Protein AF-A0A346Y6G4-F1 (afdb_monomer)

Structure (mmCIF, N/CA/C/O backbone):
data_AF-A0A346Y6G4-F1
#
_entry.id   AF-A0A346Y6G4-F1
#
loop_
_atom_site.group_PDB
_atom_site.id
_atom_site.type_symbol
_atom_site.label_atom_id
_atom_site.label_alt_id
_atom_site.label_comp_id
_atom_site.label_asym_id
_atom_site.label_entity_id
_atom_site.label_seq_id
_atom_site.pdbx_PDB_ins_code
_atom_site.Cartn_x
_atom_site.Cartn_y
_atom_site.Cartn_z
_atom_site.occupancy
_atom_site.B_iso_or_equiv
_atom_site.auth_seq_id
_atom_site.auth_comp_id
_atom_site.auth_asym_id
_atom_site.auth_atom_id
_atom_site.pdbx_PDB_model_num
ATOM 1 N N . MET A 1 1 ? 10.576 -45.669 -1.428 1.00 42.03 1 MET A N 1
ATOM 2 C CA . MET A 1 1 ? 10.528 -44.673 -2.517 1.00 42.03 1 MET A CA 1
ATOM 3 C C . MET A 1 1 ? 11.957 -44.258 -2.801 1.00 42.03 1 MET A C 1
ATOM 5 O O . MET A 1 1 ? 12.623 -43.825 -1.873 1.00 42.03 1 MET A O 1
ATOM 9 N N . ALA A 1 2 ? 12.458 -44.512 -4.009 1.00 37.69 2 ALA A N 1
ATOM 10 C CA . ALA A 1 2 ? 13.792 -44.074 -4.414 1.00 37.69 2 ALA A CA 1
ATOM 11 C C . ALA A 1 2 ? 13.703 -42.618 -4.889 1.00 37.69 2 ALA A C 1
ATOM 13 O O . ALA A 1 2 ? 12.793 -42.296 -5.651 1.00 37.69 2 ALA A O 1
ATOM 14 N N . ALA A 1 3 ? 14.602 -41.754 -4.412 1.00 36.09 3 ALA A N 1
ATOM 15 C CA . ALA A 1 3 ? 14.718 -40.385 -4.901 1.00 36.09 3 ALA A CA 1
ATOM 16 C C . ALA A 1 3 ? 15.078 -40.408 -6.396 1.00 36.09 3 ALA A C 1
ATOM 18 O O . ALA A 1 3 ? 15.966 -41.161 -6.805 1.00 36.09 3 ALA A O 1
ATOM 19 N N . LEU A 1 4 ? 14.366 -39.622 -7.206 1.00 35.06 4 LEU A N 1
ATOM 20 C CA . LEU A 1 4 ? 14.718 -39.426 -8.609 1.00 35.06 4 LEU A CA 1
ATOM 21 C C . LEU A 1 4 ? 16.070 -38.692 -8.678 1.00 35.06 4 LEU A C 1
ATOM 23 O O . LEU A 1 4 ? 16.291 -37.772 -7.888 1.00 35.06 4 LEU A O 1
ATOM 27 N N . PRO A 1 5 ? 16.991 -39.094 -9.571 1.00 44.00 5 PRO A N 1
ATOM 28 C CA . PRO A 1 5 ? 18.245 -38.376 -9.753 1.00 44.00 5 PRO A CA 1
ATOM 29 C C . PRO A 1 5 ? 17.963 -36.956 -10.256 1.00 44.00 5 PRO A C 1
ATOM 31 O O . PRO A 1 5 ? 17.084 -36.760 -11.096 1.00 44.00 5 PRO A O 1
ATOM 34 N N . ALA A 1 6 ? 18.723 -35.981 -9.751 1.00 37.56 6 ALA A N 1
ATOM 35 C CA . ALA A 1 6 ? 18.669 -34.609 -10.240 1.00 37.56 6 ALA A CA 1
ATOM 36 C C . ALA A 1 6 ? 18.919 -34.588 -11.764 1.00 37.56 6 ALA A C 1
ATOM 38 O O . ALA A 1 6 ? 19.832 -35.283 -12.235 1.00 37.56 6 ALA A O 1
ATOM 39 N N . PRO A 1 7 ? 18.124 -33.836 -12.545 1.00 40.09 7 PRO A N 1
ATOM 40 C CA . PRO A 1 7 ? 18.309 -33.749 -13.984 1.00 40.09 7 PRO A CA 1
ATOM 41 C C . PRO A 1 7 ? 19.709 -33.210 -14.283 1.00 40.09 7 PRO A C 1
ATOM 43 O O . PRO A 1 7 ? 20.088 -32.115 -13.878 1.00 40.09 7 PRO A O 1
ATOM 46 N N . THR A 1 8 ? 20.507 -34.011 -14.985 1.00 42.47 8 THR A N 1
ATOM 47 C CA . THR A 1 8 ? 21.802 -33.572 -15.501 1.00 42.47 8 THR A CA 1
ATOM 48 C C . THR A 1 8 ? 21.526 -32.763 -16.761 1.00 42.47 8 THR A C 1
ATOM 50 O O . THR A 1 8 ? 21.416 -33.325 -17.850 1.00 42.47 8 THR A O 1
ATOM 53 N N . VAL A 1 9 ? 21.341 -31.451 -16.614 1.00 46.50 9 VAL A N 1
ATOM 54 C CA . VAL A 1 9 ? 21.224 -30.551 -17.765 1.00 46.50 9 VAL A CA 1
ATOM 55 C C . VAL A 1 9 ? 22.545 -30.613 -18.527 1.00 46.50 9 VAL A C 1
ATOM 57 O O . VAL A 1 9 ? 23.618 -30.337 -17.988 1.00 46.50 9 VAL A O 1
ATOM 60 N N . ALA A 1 10 ? 22.481 -31.047 -19.783 1.00 43.59 10 ALA A N 1
ATOM 61 C CA . ALA A 1 10 ? 23.641 -31.120 -20.652 1.00 43.59 10 ALA A CA 1
ATOM 62 C C . ALA A 1 10 ? 24.140 -29.693 -20.939 1.00 43.59 10 ALA A C 1
ATOM 64 O O . ALA A 1 10 ? 23.577 -28.980 -21.763 1.00 43.59 10 ALA A O 1
ATOM 65 N N . ALA A 1 11 ? 25.222 -29.288 -20.272 1.00 45.81 11 ALA A N 1
ATOM 66 C CA . ALA A 1 11 ? 25.881 -27.984 -20.400 1.00 45.81 11 ALA A CA 1
ATOM 67 C C . ALA A 1 11 ? 26.610 -27.779 -21.752 1.00 45.81 11 ALA A C 1
ATOM 69 O O . ALA A 1 11 ? 27.704 -27.225 -21.803 1.00 45.81 11 ALA A O 1
ATOM 70 N N . THR A 1 12 ? 26.058 -28.272 -22.865 1.00 43.69 12 THR A N 1
ATOM 71 C CA . THR A 1 12 ? 26.760 -28.349 -24.162 1.00 43.69 12 THR A CA 1
ATOM 72 C C . THR A 1 12 ? 26.443 -27.220 -25.142 1.00 43.69 12 THR A C 1
ATOM 74 O O . THR A 1 12 ? 26.973 -27.235 -26.248 1.00 43.69 12 THR A O 1
ATOM 77 N N . HIS A 1 13 ? 25.678 -26.198 -24.743 1.00 45.47 13 HIS A N 1
ATOM 78 C CA . HIS A 1 13 ? 25.388 -25.038 -25.601 1.00 45.47 13 HIS A CA 1
ATOM 79 C C . HIS A 1 13 ? 25.964 -23.690 -25.124 1.00 45.47 13 HIS A C 1
ATOM 81 O O . HIS A 1 13 ? 25.735 -22.690 -25.790 1.00 45.47 13 HIS A O 1
ATOM 87 N N . LEU A 1 14 ? 26.769 -23.644 -24.051 1.00 47.97 14 LEU A N 1
ATOM 88 C CA . LEU A 1 14 ? 27.263 -22.393 -23.438 1.00 47.97 14 LEU A CA 1
ATOM 89 C C . LEU A 1 14 ? 28.623 -21.878 -23.969 1.00 47.97 14 LEU A C 1
ATOM 91 O O . LEU A 1 14 ? 29.345 -21.184 -23.254 1.00 47.97 14 LEU A O 1
ATOM 95 N N . ALA A 1 15 ? 29.027 -22.203 -25.200 1.00 41.47 15 ALA A N 1
ATOM 96 C CA . ALA A 1 15 ? 30.257 -21.640 -25.770 1.00 41.47 15 ALA A CA 1
ATOM 97 C C . ALA A 1 15 ? 30.021 -20.175 -26.187 1.00 41.47 15 ALA A C 1
ATOM 99 O O . ALA A 1 15 ? 29.543 -19.914 -27.287 1.00 41.47 15 ALA A O 1
ATOM 100 N N . GLY A 1 16 ? 30.341 -19.239 -25.287 1.00 57.84 16 GLY A N 1
ATOM 101 C CA . GLY A 1 16 ? 30.147 -17.793 -25.472 1.00 57.84 16 GLY A CA 1
ATOM 102 C C . GLY A 1 16 ? 28.906 -17.216 -24.784 1.00 57.84 16 GLY A C 1
ATOM 103 O O . GLY A 1 16 ? 28.512 -16.104 -25.115 1.00 57.84 16 GLY A O 1
ATOM 104 N N . ILE A 1 17 ? 28.285 -17.963 -23.862 1.00 54.22 17 ILE A N 1
ATOM 105 C CA . ILE A 1 17 ? 27.062 -17.539 -23.166 1.00 54.22 17 ILE A CA 1
ATOM 106 C C . ILE A 1 17 ? 27.408 -16.691 -21.924 1.00 54.22 17 ILE A C 1
ATOM 108 O O . ILE A 1 17 ? 28.481 -16.897 -21.347 1.00 54.22 17 ILE A O 1
ATOM 112 N N . PRO A 1 18 ? 26.551 -15.715 -21.558 1.00 60.56 18 PRO A N 1
ATOM 113 C CA . PRO A 1 18 ? 26.831 -14.700 -20.552 1.00 60.56 18 PRO A CA 1
ATOM 114 C C . PRO A 1 18 ? 27.103 -15.271 -19.162 1.00 60.56 18 PRO A C 1
ATOM 116 O O . PRO A 1 18 ? 26.947 -16.467 -18.917 1.00 60.56 18 PRO A O 1
ATOM 119 N N . SER A 1 19 ? 27.522 -14.406 -18.240 1.00 83.00 19 SER A N 1
ATOM 120 C CA . SER A 1 19 ? 27.709 -14.795 -16.843 1.00 83.00 19 SER A CA 1
ATOM 121 C C . SER A 1 19 ? 26.442 -15.489 -16.323 1.00 83.00 19 SER A C 1
ATOM 123 O O . SER A 1 19 ? 25.330 -15.010 -16.525 1.00 83.00 19 SER A O 1
ATOM 125 N N . VAL A 1 20 ? 26.605 -16.667 -15.720 1.00 89.00 20 VAL A N 1
ATOM 126 C CA . VAL A 1 20 ? 25.503 -17.466 -15.169 1.00 89.00 20 VAL A CA 1
ATOM 127 C C . VAL A 1 20 ? 25.623 -17.432 -13.656 1.00 89.00 20 VAL A C 1
ATOM 129 O O . VAL A 1 20 ? 26.703 -17.697 -13.131 1.00 89.00 20 VAL A O 1
ATOM 132 N N . LEU A 1 21 ? 24.529 -17.114 -12.973 1.00 87.38 21 LEU A N 1
ATOM 133 C CA . LEU A 1 21 ? 24.441 -17.112 -11.514 1.00 87.38 21 LEU A CA 1
ATOM 134 C C . LEU A 1 21 ? 23.389 -18.122 -11.061 1.00 87.38 21 LEU A C 1
ATOM 136 O O . LEU A 1 21 ? 22.432 -18.400 -11.786 1.00 87.38 21 LEU A O 1
ATOM 140 N N . SER A 1 22 ? 23.547 -18.689 -9.870 1.00 90.62 22 SER A N 1
ATOM 141 C CA . SER A 1 22 ? 22.410 -19.318 -9.194 1.00 90.62 22 SER A CA 1
ATOM 142 C C . SER A 1 22 ? 21.323 -18.271 -8.886 1.00 90.62 22 SER A C 1
ATOM 144 O O . SER A 1 22 ? 21.622 -17.075 -8.873 1.00 90.62 22 SER A O 1
ATOM 146 N N . PRO A 1 23 ? 20.065 -18.680 -8.633 1.00 87.00 23 PRO A N 1
ATOM 147 C CA . PRO A 1 23 ? 19.022 -17.742 -8.223 1.00 87.00 23 PRO A CA 1
ATOM 148 C C . PRO A 1 23 ? 19.410 -16.874 -7.021 1.00 87.00 23 PRO A C 1
ATOM 150 O O . PRO A 1 23 ? 19.228 -15.667 -7.085 1.00 87.00 23 PRO A O 1
ATOM 153 N N . GLU A 1 24 ? 20.012 -17.471 -5.988 1.00 82.00 24 GLU A N 1
ATOM 154 C CA . GLU A 1 24 ? 20.482 -16.770 -4.781 1.00 82.00 24 GLU A CA 1
ATOM 155 C C . GLU A 1 24 ? 21.566 -15.733 -5.114 1.00 82.00 24 GLU A C 1
ATOM 157 O O . GLU A 1 24 ? 21.423 -14.557 -4.797 1.00 82.00 24 GLU A O 1
ATOM 162 N N . GLU A 1 25 ? 22.602 -16.129 -5.863 1.00 83.56 25 GLU A N 1
ATOM 163 C CA . GLU A 1 25 ? 23.665 -15.205 -6.284 1.00 83.56 25 GLU A CA 1
ATOM 164 C C . GLU A 1 25 ? 23.151 -14.076 -7.186 1.00 83.56 25 GLU A C 1
ATOM 166 O O . GLU A 1 25 ? 23.723 -12.987 -7.193 1.00 83.56 25 GLU A O 1
ATOM 171 N N . PHE A 1 26 ? 22.112 -14.329 -7.987 1.00 86.81 26 PHE A N 1
ATOM 172 C CA . PHE A 1 26 ? 21.508 -13.309 -8.837 1.00 86.81 26 PHE A CA 1
ATOM 173 C C . PHE A 1 26 ? 20.758 -12.273 -7.995 1.00 86.81 26 PHE A C 1
ATOM 175 O O . PHE A 1 26 ? 20.967 -11.078 -8.191 1.00 86.81 26 PHE A O 1
ATOM 182 N N . THR A 1 27 ? 19.929 -12.713 -7.045 1.00 80.44 27 THR A N 1
ATOM 183 C CA . THR A 1 27 ? 19.127 -11.821 -6.190 1.00 80.44 27 THR A CA 1
ATOM 184 C C . THR A 1 27 ? 19.955 -11.060 -5.165 1.00 80.44 27 THR A C 1
ATOM 186 O O . THR A 1 27 ? 19.608 -9.937 -4.821 1.00 80.44 27 THR A O 1
ATOM 189 N N . ASP A 1 28 ? 21.074 -11.631 -4.719 1.00 80.94 28 ASP A N 1
ATOM 190 C CA . ASP A 1 28 ? 22.030 -10.927 -3.858 1.00 80.94 28 ASP A CA 1
ATOM 191 C C . ASP A 1 28 ? 22.772 -9.815 -4.609 1.00 80.94 28 ASP A C 1
ATOM 193 O O . ASP A 1 28 ? 23.254 -8.853 -4.009 1.00 80.94 28 ASP A O 1
ATOM 197 N N . ARG A 1 29 ? 22.921 -9.970 -5.929 1.00 80.38 29 ARG A N 1
ATOM 198 C CA . ARG A 1 29 ? 23.747 -9.092 -6.755 1.00 80.38 29 ARG A CA 1
ATOM 199 C C . ARG A 1 29 ? 22.954 -8.007 -7.469 1.00 80.38 29 ARG A C 1
ATOM 201 O O . ARG A 1 29 ? 23.506 -6.928 -7.676 1.00 80.38 29 ARG A O 1
ATOM 208 N N . PHE A 1 30 ? 21.725 -8.294 -7.889 1.00 80.81 30 PHE A N 1
ATOM 209 C CA . PHE A 1 30 ? 20.948 -7.395 -8.732 1.00 80.81 30 PHE A CA 1
ATOM 210 C C . PHE A 1 30 ? 19.623 -7.000 -8.086 1.00 80.81 30 PHE A C 1
ATOM 212 O O . PHE A 1 30 ? 18.859 -7.847 -7.628 1.00 80.81 30 PHE A O 1
ATOM 219 N N . VAL A 1 31 ? 19.340 -5.700 -8.117 1.00 72.56 31 VAL A N 1
ATOM 220 C CA . VAL A 1 31 ? 18.078 -5.102 -7.702 1.00 72.56 31 VAL A CA 1
ATOM 221 C C . VAL A 1 31 ? 17.127 -5.102 -8.909 1.00 72.56 31 VAL A C 1
ATOM 223 O O . VAL A 1 31 ? 17.531 -4.760 -10.020 1.00 72.56 31 VAL A O 1
ATOM 226 N N . PRO A 1 32 ? 15.866 -5.502 -8.764 1.00 63.00 32 PRO A N 1
ATOM 227 C CA . PRO A 1 32 ? 14.889 -5.436 -9.848 1.00 63.00 32 PRO A CA 1
ATOM 228 C C . PRO A 1 32 ? 14.419 -3.998 -10.041 1.00 63.00 32 PRO A C 1
ATOM 230 O O . PRO A 1 32 ? 14.146 -3.306 -9.065 1.00 63.00 32 PRO A O 1
ATOM 233 N N . SER A 1 33 ? 14.270 -3.555 -11.289 1.00 59.62 33 SER A N 1
ATOM 234 C CA . SER A 1 33 ? 13.743 -2.214 -11.569 1.00 59.62 33 SER A CA 1
ATOM 235 C C . SER A 1 33 ? 12.215 -2.130 -11.454 1.00 59.62 33 SER A C 1
ATOM 237 O O . SER A 1 33 ? 11.679 -1.060 -11.190 1.00 59.62 33 SER A O 1
ATOM 239 N N . GLU A 1 34 ? 11.501 -3.243 -11.659 1.00 52.72 34 GLU A N 1
ATOM 240 C CA . GLU A 1 34 ? 10.025 -3.269 -11.746 1.00 52.72 34 GLU A CA 1
ATOM 241 C C . GLU A 1 34 ? 9.316 -3.715 -10.457 1.00 52.72 34 GLU A C 1
ATOM 243 O O . GLU A 1 34 ? 8.102 -3.555 -10.317 1.00 52.72 34 GLU A O 1
ATOM 248 N N . TYR A 1 35 ? 10.055 -4.290 -9.511 1.00 52.03 35 TYR A N 1
ATOM 249 C CA . TYR A 1 35 ? 9.528 -4.805 -8.250 1.00 52.03 35 TYR A CA 1
ATOM 250 C C . TYR A 1 35 ? 10.328 -4.114 -7.155 1.00 52.03 35 TYR A C 1
ATOM 252 O O . TYR A 1 35 ? 11.553 -4.179 -7.193 1.00 52.03 35 TYR A O 1
ATOM 260 N N . GLY A 1 36 ? 9.654 -3.408 -6.242 1.00 43.66 36 GLY A N 1
ATOM 261 C CA . GLY A 1 36 ? 10.300 -2.616 -5.191 1.00 43.66 36 GLY A CA 1
ATOM 262 C C . GLY A 1 36 ? 11.318 -3.403 -4.342 1.00 43.66 36 GLY A C 1
ATOM 263 O O . GLY A 1 36 ? 11.486 -4.610 -4.516 1.00 43.66 36 GLY A O 1
ATOM 264 N N . PRO A 1 37 ? 11.989 -2.747 -3.379 1.00 38.22 37 PRO A N 1
ATOM 265 C CA . PRO A 1 37 ? 13.183 -3.263 -2.691 1.00 38.22 37 PRO A CA 1
ATOM 266 C C . PRO A 1 37 ? 13.002 -4.569 -1.888 1.00 38.22 37 PRO A C 1
ATOM 268 O O . PRO A 1 37 ? 13.966 -5.064 -1.307 1.00 38.22 37 PRO A O 1
ATOM 271 N N . THR A 1 38 ? 11.808 -5.160 -1.844 1.00 41.44 38 THR A N 1
ATOM 272 C CA . THR A 1 38 ? 11.525 -6.408 -1.134 1.00 41.44 38 THR A CA 1
ATOM 273 C C . THR A 1 38 ? 11.082 -7.516 -2.090 1.00 41.44 38 THR A C 1
ATOM 275 O O . THR A 1 38 ? 9.912 -7.680 -2.426 1.00 41.44 38 THR A O 1
ATOM 278 N N . TRP A 1 39 ? 12.035 -8.368 -2.468 1.00 46.12 39 TRP A N 1
ATOM 279 C CA . TRP A 1 39 ? 11.753 -9.726 -2.942 1.00 46.12 39 TRP A CA 1
ATOM 280 C C . TRP A 1 39 ? 11.358 -10.584 -1.747 1.00 46.12 39 TRP A C 1
ATOM 282 O O . TRP A 1 39 ? 12.170 -11.338 -1.221 1.00 46.12 39 TRP A O 1
ATOM 292 N N . ALA A 1 40 ? 10.134 -10.417 -1.247 1.00 37.19 40 ALA A N 1
ATOM 293 C CA . ALA A 1 40 ? 9.711 -11.155 -0.062 1.00 37.19 40 ALA A CA 1
ATOM 294 C C . ALA A 1 40 ? 9.558 -12.661 -0.355 1.00 37.19 40 ALA A C 1
ATOM 296 O O . ALA A 1 40 ? 9.883 -13.478 0.509 1.00 37.19 40 ALA A O 1
ATOM 297 N N . SER A 1 41 ? 9.182 -13.057 -1.579 1.00 47.91 41 SER A N 1
ATOM 298 C CA . SER A 1 41 ? 9.233 -14.448 -2.039 1.00 47.91 41 SER A CA 1
ATOM 299 C C . SER A 1 41 ? 8.946 -14.602 -3.543 1.00 47.91 41 SER A C 1
ATOM 301 O O . SER A 1 41 ? 8.297 -13.764 -4.165 1.00 47.91 41 SER A O 1
ATOM 303 N N . ALA A 1 42 ? 9.338 -15.740 -4.131 1.00 41.88 42 ALA A N 1
ATOM 304 C CA . ALA A 1 42 ? 8.895 -16.142 -5.475 1.00 41.88 42 ALA A CA 1
ATOM 305 C C . ALA A 1 42 ? 7.361 -16.322 -5.585 1.00 41.88 42 ALA A C 1
ATOM 307 O O . ALA A 1 42 ? 6.834 -16.371 -6.696 1.00 41.88 42 ALA A O 1
ATOM 308 N N . ALA A 1 43 ? 6.650 -16.426 -4.454 1.00 43.09 43 ALA A N 1
ATOM 309 C CA . ALA A 1 43 ? 5.195 -16.531 -4.421 1.00 43.09 43 ALA A CA 1
ATOM 310 C C . ALA A 1 43 ? 4.514 -15.182 -4.708 1.00 43.09 43 ALA A C 1
ATOM 312 O O . ALA A 1 43 ? 3.494 -15.171 -5.387 1.00 43.09 43 ALA A O 1
ATOM 313 N N . ASP A 1 44 ? 5.119 -14.060 -4.309 1.00 41.53 44 ASP A N 1
ATOM 314 C CA . ASP A 1 44 ? 4.532 -12.719 -4.472 1.00 41.53 44 ASP A CA 1
ATOM 315 C C . ASP A 1 44 ? 4.504 -12.253 -5.940 1.00 41.53 44 ASP A C 1
ATOM 317 O O . ASP A 1 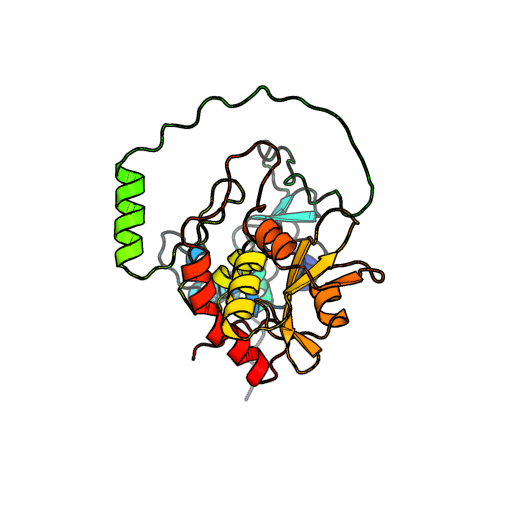44 ? 3.675 -11.438 -6.342 1.00 41.53 44 ASP A O 1
ATOM 321 N N . ILE A 1 45 ? 5.385 -12.801 -6.783 1.00 43.59 45 ILE A N 1
ATOM 322 C CA . ILE A 1 45 ? 5.509 -12.402 -8.194 1.00 43.59 45 ILE A CA 1
ATOM 323 C C . ILE A 1 45 ? 4.634 -13.267 -9.122 1.00 43.59 45 ILE A C 1
ATOM 325 O O . ILE A 1 45 ? 4.269 -12.840 -10.219 1.00 43.59 45 ILE A O 1
ATOM 329 N N . ALA A 1 46 ? 4.196 -14.444 -8.666 1.00 41.06 46 ALA A N 1
ATOM 330 C CA . ALA A 1 46 ? 3.301 -15.330 -9.414 1.00 41.06 46 ALA A CA 1
ATOM 331 C C . ALA A 1 46 ? 1.849 -14.802 -9.541 1.00 41.06 46 ALA A C 1
ATOM 333 O O . ALA A 1 46 ? 1.005 -15.499 -10.100 1.00 41.06 46 ALA A O 1
ATOM 334 N N . VAL A 1 47 ? 1.544 -13.590 -9.044 1.00 42.78 47 VAL A N 1
ATOM 335 C CA . VAL A 1 47 ? 0.172 -13.064 -8.837 1.00 42.78 47 VAL A CA 1
ATOM 336 C C . VAL A 1 47 ? -0.195 -11.863 -9.744 1.00 42.78 47 VAL A C 1
ATOM 338 O O . VAL A 1 47 ? -1.266 -11.281 -9.616 1.00 42.78 47 VAL A O 1
ATOM 341 N N . ARG A 1 48 ? 0.622 -11.500 -10.745 1.00 46.88 48 ARG A N 1
ATOM 342 C CA . ARG A 1 48 ? 0.318 -10.453 -11.765 1.00 46.88 48 ARG A CA 1
ATOM 343 C C . ARG A 1 48 ? -0.082 -10.928 -13.199 1.00 46.88 48 ARG A C 1
ATOM 345 O O . ARG A 1 48 ? 0.627 -10.583 -14.147 1.00 46.88 48 ARG A O 1
ATOM 352 N N . PRO A 1 49 ? -1.235 -11.618 -13.417 1.00 39.75 49 PRO A N 1
ATOM 353 C CA . PRO A 1 49 ? -1.774 -12.077 -14.723 1.00 39.75 49 PRO A CA 1
ATOM 354 C C . PRO A 1 49 ? -1.581 -11.165 -15.920 1.00 39.75 49 PRO A C 1
ATOM 356 O O . PRO A 1 49 ? -1.301 -11.624 -17.028 1.00 39.75 49 PRO A O 1
ATOM 359 N N . ALA A 1 50 ? -1.738 -9.867 -15.694 1.00 41.81 50 ALA A N 1
ATOM 360 C CA . ALA A 1 50 ? -1.891 -8.897 -16.757 1.00 41.81 50 ALA A CA 1
ATOM 361 C C . ALA A 1 50 ? -0.618 -8.648 -17.586 1.00 41.81 50 ALA A C 1
ATOM 363 O O . ALA A 1 50 ? -0.740 -8.278 -18.749 1.00 41.81 50 ALA A O 1
ATOM 364 N N . HIS A 1 51 ? 0.586 -8.886 -17.049 1.00 45.34 51 HIS A N 1
ATOM 365 C CA . HIS A 1 51 ? 1.841 -8.617 -17.773 1.00 45.34 51 HIS A CA 1
ATOM 366 C C . HIS A 1 51 ? 2.400 -9.834 -18.532 1.00 45.34 51 HIS A C 1
ATOM 368 O O . HIS A 1 51 ? 3.397 -9.715 -19.243 1.00 45.34 51 HIS A O 1
ATOM 374 N N . TRP A 1 52 ? 1.776 -11.011 -18.410 1.00 51.34 52 TRP A N 1
ATOM 375 C CA . TRP A 1 52 ? 2.350 -12.273 -18.902 1.00 51.34 52 TRP A CA 1
ATOM 376 C C . TRP A 1 52 ? 1.795 -12.772 -20.219 1.00 51.34 52 TRP A C 1
ATOM 378 O O . TRP A 1 52 ? 2.255 -13.806 -20.701 1.00 51.34 52 TRP A O 1
ATOM 388 N N . ALA A 1 53 ? 0.835 -12.071 -20.819 1.00 43.34 53 ALA A N 1
ATOM 389 C CA . ALA A 1 53 ? 0.353 -12.416 -22.145 1.00 43.34 53 ALA A CA 1
ATOM 390 C C . ALA A 1 53 ? 1.431 -12.089 -23.196 1.00 43.34 53 ALA A C 1
ATOM 392 O O . ALA A 1 53 ? 1.278 -11.198 -24.029 1.00 43.34 53 ALA A O 1
ATOM 393 N N . ARG A 1 54 ? 2.531 -12.854 -23.201 1.00 49.50 54 ARG A N 1
ATOM 394 C CA . ARG A 1 54 ? 3.227 -13.149 -24.447 1.00 49.50 54 ARG A CA 1
ATOM 395 C C . ARG A 1 54 ? 2.153 -13.698 -25.382 1.00 49.50 54 ARG A C 1
ATOM 397 O O . ARG A 1 54 ? 1.327 -14.518 -24.985 1.00 49.50 54 ARG A O 1
ATOM 404 N N . GLY A 1 55 ? 2.105 -13.191 -26.609 1.00 48.69 55 GLY A N 1
ATOM 405 C CA . GLY A 1 55 ? 1.048 -13.507 -27.578 1.00 48.69 55 GLY A CA 1
ATOM 406 C C . GLY A 1 55 ? 0.966 -14.981 -28.012 1.00 48.69 55 GLY A C 1
ATOM 407 O O . GLY A 1 55 ? 0.301 -15.271 -29.001 1.00 48.69 55 GLY A O 1
ATOM 408 N N . ASP A 1 56 ? 1.648 -15.899 -27.324 1.00 61.53 56 ASP A N 1
ATOM 409 C CA . ASP A 1 56 ? 1.658 -17.339 -27.572 1.00 61.53 56 ASP A CA 1
ATOM 410 C C . ASP A 1 56 ? 0.643 -18.127 -26.721 1.00 61.53 56 ASP A C 1
ATOM 412 O O . ASP A 1 56 ? 0.369 -19.282 -27.046 1.00 61.53 56 ASP A O 1
ATOM 416 N N . GLY A 1 57 ? 0.028 -17.507 -25.704 1.00 74.44 57 GLY A N 1
ATOM 417 C CA . GLY A 1 57 ? -1.048 -18.114 -24.911 1.00 74.44 57 GLY A CA 1
ATOM 418 C C . GLY A 1 57 ? -0.588 -19.149 -23.878 1.00 74.44 57 GLY A C 1
ATOM 419 O O . GLY A 1 57 ? -1.412 -19.948 -23.435 1.00 74.44 57 GLY A O 1
ATOM 420 N N . GLN A 1 58 ? 0.696 -19.148 -23.511 1.00 82.12 58 GLN A N 1
ATOM 421 C CA . GLN A 1 58 ? 1.251 -20.027 -22.478 1.00 82.12 58 GLN A CA 1
ATOM 422 C C . GLN A 1 58 ? 0.774 -19.622 -21.068 1.00 82.12 58 GLN A C 1
ATOM 424 O O . GLN A 1 58 ? 0.728 -18.431 -20.752 1.00 82.12 58 GLN A O 1
ATOM 429 N N . THR A 1 59 ? 0.448 -20.589 -20.197 1.00 85.06 59 THR A N 1
ATOM 430 C CA . THR A 1 59 ? 0.166 -20.301 -18.772 1.00 85.06 59 THR A CA 1
ATOM 431 C C . THR A 1 59 ? 1.452 -20.100 -17.961 1.00 85.06 59 THR A C 1
ATOM 433 O O . THR A 1 59 ? 2.543 -20.493 -18.379 1.00 85.06 59 THR A O 1
ATOM 436 N N . TRP A 1 60 ? 1.344 -19.514 -16.764 1.00 84.12 60 TRP A N 1
ATOM 437 C CA . TRP A 1 60 ? 2.492 -19.361 -15.863 1.00 84.12 60 TRP A CA 1
ATOM 438 C C . TRP A 1 60 ? 3.112 -20.712 -15.483 1.00 84.12 60 TRP A C 1
ATOM 440 O O . TRP A 1 60 ? 4.329 -20.868 -15.528 1.00 84.12 60 TRP A O 1
ATOM 450 N N . GLU A 1 61 ? 2.290 -21.716 -15.178 1.00 86.81 61 GLU A N 1
ATOM 451 C CA . GLU A 1 61 ? 2.748 -23.065 -14.837 1.00 86.81 61 GLU A CA 1
ATOM 452 C C . GLU A 1 61 ? 3.499 -23.704 -16.005 1.00 86.81 61 GLU A C 1
ATOM 454 O O . GLU A 1 61 ? 4.585 -24.247 -15.819 1.00 86.81 61 GLU A O 1
ATOM 459 N N . GLU A 1 62 ? 2.971 -23.576 -17.226 1.00 88.19 62 GLU A N 1
ATOM 460 C CA . GLU A 1 62 ? 3.645 -24.060 -18.431 1.00 88.19 62 GLU A CA 1
ATOM 461 C C . GLU A 1 62 ? 4.986 -23.348 -18.658 1.00 88.19 62 GLU A C 1
ATOM 463 O O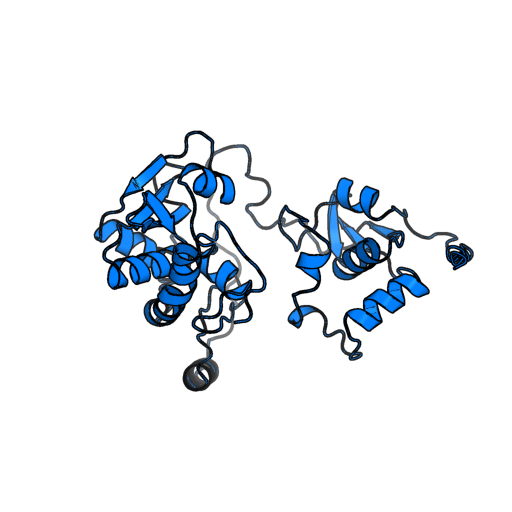 . GLU A 1 62 ? 5.942 -23.961 -19.145 1.00 88.19 62 GLU A O 1
ATOM 468 N N . PHE A 1 63 ? 5.074 -22.058 -18.323 1.00 88.69 63 PHE A N 1
ATOM 469 C CA . PHE A 1 63 ? 6.312 -21.291 -18.408 1.00 88.69 63 PHE A CA 1
ATOM 470 C C . PHE A 1 63 ? 7.339 -21.751 -17.368 1.00 88.69 63 PHE A C 1
ATOM 472 O O . PHE A 1 63 ? 8.479 -22.044 -17.742 1.00 88.69 63 PHE A O 1
ATOM 479 N N . VAL A 1 64 ? 6.943 -21.890 -16.100 1.00 89.00 64 VAL A N 1
ATOM 480 C CA . VAL A 1 64 ? 7.800 -22.402 -15.017 1.00 89.00 64 VAL A CA 1
ATOM 481 C C . VAL A 1 64 ? 8.295 -23.812 -15.339 1.00 89.00 64 VAL A C 1
ATOM 483 O O . VAL A 1 64 ? 9.496 -24.073 -15.244 1.00 89.00 64 VAL A O 1
ATOM 486 N N . ASP A 1 65 ? 7.414 -24.692 -15.817 1.00 90.88 65 ASP A N 1
ATOM 487 C CA . ASP A 1 65 ? 7.779 -26.037 -16.268 1.00 90.88 65 ASP A CA 1
ATOM 488 C C . ASP A 1 65 ? 8.783 -25.993 -17.426 1.00 90.88 65 ASP A C 1
ATOM 490 O O . ASP A 1 65 ? 9.723 -26.795 -17.475 1.00 90.88 65 ASP A O 1
ATOM 494 N N . SER A 1 66 ? 8.630 -25.042 -18.354 1.00 93.31 66 SER A N 1
ATOM 495 C CA . SER A 1 66 ? 9.594 -24.858 -19.440 1.00 93.31 66 SER A CA 1
ATOM 496 C C . SER A 1 66 ? 10.963 -24.423 -18.918 1.00 93.31 66 SER A C 1
ATOM 498 O O . SER A 1 66 ? 11.969 -24.960 -19.368 1.00 93.31 66 SER A O 1
ATOM 500 N N . VAL A 1 67 ? 11.023 -23.531 -17.925 1.00 93.31 67 VAL A N 1
ATOM 501 C CA . VAL A 1 67 ? 12.286 -23.097 -17.313 1.00 93.31 67 VAL A CA 1
ATOM 502 C C . VAL A 1 67 ? 12.943 -24.254 -16.562 1.00 93.31 67 VAL A C 1
ATOM 504 O O . VAL A 1 67 ? 14.133 -24.492 -16.754 1.00 93.31 67 VAL A O 1
ATOM 507 N N . ALA A 1 68 ? 12.175 -25.034 -15.796 1.00 93.12 68 ALA A N 1
ATOM 508 C CA . ALA A 1 68 ? 12.680 -26.219 -15.100 1.00 93.12 68 ALA A CA 1
ATOM 509 C C . ALA A 1 68 ? 13.259 -27.266 -16.065 1.00 93.12 68 ALA A C 1
ATOM 511 O O . ALA A 1 68 ? 14.284 -27.893 -15.789 1.00 93.12 68 ALA A O 1
ATOM 512 N N . ARG A 1 69 ? 12.579 -27.489 -17.196 1.00 94.44 69 ARG A N 1
ATOM 513 C CA . ARG A 1 69 ? 12.945 -28.516 -18.179 1.00 94.44 69 ARG A CA 1
ATOM 514 C C . ARG A 1 69 ? 14.080 -28.072 -19.094 1.00 94.44 69 ARG A C 1
ATOM 516 O O . ARG A 1 69 ? 14.973 -28.864 -19.390 1.00 94.44 69 ARG A O 1
ATOM 523 N N . ASP A 1 70 ? 13.996 -26.849 -19.601 1.00 93.75 70 ASP A N 1
ATOM 524 C CA . ASP A 1 70 ? 14.805 -26.360 -20.716 1.00 93.75 70 ASP A CA 1
ATOM 525 C C . ASP A 1 70 ? 15.861 -25.330 -20.300 1.00 93.75 70 ASP A C 1
ATOM 527 O O . ASP A 1 70 ? 16.700 -24.955 -21.123 1.00 93.75 70 ASP A O 1
ATOM 531 N N . GLY A 1 71 ? 15.827 -24.873 -19.049 1.00 92.62 71 GLY A N 1
ATOM 532 C CA . GLY A 1 71 ? 16.602 -23.732 -18.594 1.00 92.62 71 GLY A CA 1
ATOM 533 C C . GLY A 1 71 ? 16.081 -22.402 -19.147 1.00 92.62 71 GLY A C 1
ATOM 534 O O . GLY A 1 71 ? 15.189 -22.337 -19.998 1.00 92.62 71 GLY A O 1
ATOM 535 N N . ILE A 1 72 ? 16.685 -21.304 -18.698 1.00 90.88 72 ILE A N 1
ATOM 536 C CA . ILE A 1 72 ? 16.468 -19.989 -19.303 1.00 90.88 72 ILE A CA 1
ATOM 537 C C . ILE A 1 72 ? 17.241 -19.924 -20.629 1.00 90.88 72 ILE A C 1
ATOM 539 O O . ILE A 1 72 ? 18.470 -19.950 -20.648 1.00 90.88 72 ILE A O 1
ATOM 543 N N . ARG A 1 73 ? 16.520 -19.831 -21.753 1.00 92.00 73 ARG A N 1
ATOM 544 C CA . ARG A 1 73 ? 17.122 -19.814 -23.104 1.00 92.00 73 ARG A CA 1
ATOM 545 C C . ARG A 1 73 ? 17.592 -18.438 -23.571 1.00 92.00 73 ARG A C 1
ATOM 547 O O . ARG A 1 73 ? 18.449 -18.360 -24.444 1.00 92.00 73 ARG A O 1
ATOM 554 N N . GLN A 1 74 ? 17.014 -17.375 -23.021 1.00 90.50 74 GLN A N 1
ATOM 555 C CA . GLN A 1 74 ? 17.374 -15.994 -23.328 1.00 90.50 74 GLN A CA 1
ATOM 556 C C . GLN A 1 74 ? 17.876 -15.338 -22.036 1.00 90.50 74 GLN A C 1
ATOM 558 O O . GLN A 1 74 ? 17.136 -15.394 -21.049 1.00 90.50 74 GLN A O 1
ATOM 563 N N . PRO A 1 75 ? 19.073 -14.732 -22.017 1.00 91.56 75 PRO A N 1
ATOM 564 C CA . PRO A 1 75 ? 19.609 -14.064 -20.836 1.00 91.56 75 PRO A CA 1
ATOM 565 C C . PRO A 1 75 ? 18.705 -12.945 -20.313 1.00 91.56 75 PRO A C 1
ATOM 567 O O . PRO A 1 75 ? 17.971 -12.314 -21.076 1.00 91.56 75 PRO A O 1
ATOM 570 N N . VAL A 1 76 ? 18.748 -12.736 -19.002 1.00 90.25 76 VAL A N 1
ATOM 571 C CA . VAL A 1 76 ? 18.174 -11.570 -18.315 1.00 90.25 76 VAL A CA 1
ATOM 572 C C . VAL A 1 76 ? 19.082 -10.366 -18.573 1.00 90.25 76 VAL A C 1
ATOM 574 O O . VAL A 1 76 ? 20.303 -10.531 -18.615 1.00 90.25 76 VAL A O 1
ATOM 577 N N . GLN A 1 77 ? 18.516 -9.177 -18.768 1.00 89.88 77 GLN A N 1
ATOM 578 C CA . GLN A 1 77 ? 19.313 -7.977 -19.024 1.00 89.88 77 GLN A CA 1
ATOM 579 C C . GLN A 1 77 ? 19.558 -7.212 -17.732 1.00 89.88 77 GLN A C 1
ATOM 581 O O . GLN A 1 77 ? 18.634 -6.992 -16.947 1.00 89.88 77 GLN A O 1
ATOM 586 N N . VAL A 1 78 ? 20.814 -6.826 -17.518 1.00 86.94 78 VAL A N 1
ATOM 587 C CA . VAL A 1 78 ? 21.248 -6.101 -16.328 1.00 86.94 78 VAL A CA 1
ATOM 588 C C . VAL A 1 78 ? 21.898 -4.781 -16.720 1.00 86.94 78 VAL A C 1
ATOM 590 O O . VAL A 1 78 ? 22.917 -4.763 -17.407 1.00 86.94 78 VAL A O 1
ATOM 593 N N . HIS A 1 79 ? 21.355 -3.672 -16.240 1.00 84.75 79 HIS A N 1
ATOM 594 C CA . HIS A 1 79 ? 21.926 -2.342 -16.391 1.00 84.75 79 HIS A CA 1
ATOM 595 C C . HIS A 1 79 ? 22.910 -2.029 -15.254 1.00 84.75 79 HIS A C 1
ATOM 597 O O . HIS A 1 79 ? 22.667 -2.359 -14.089 1.00 84.75 79 HIS A O 1
ATOM 603 N N . ASP A 1 80 ? 24.064 -1.460 -15.612 1.00 83.19 80 ASP A N 1
ATOM 604 C CA . ASP A 1 80 ? 25.162 -1.072 -14.711 1.00 83.19 80 ASP A CA 1
ATOM 605 C C . ASP A 1 80 ? 25.652 -2.149 -13.731 1.00 83.19 80 ASP A C 1
ATOM 607 O O . ASP A 1 80 ? 26.312 -1.871 -12.732 1.00 83.19 80 ASP A O 1
ATOM 611 N N . GLY A 1 81 ? 25.365 -3.421 -14.022 1.00 81.12 81 GLY A N 1
ATOM 612 C CA . GLY A 1 81 ? 25.705 -4.530 -13.133 1.00 81.12 81 GLY A CA 1
ATOM 613 C C . GLY A 1 81 ? 24.981 -4.484 -11.783 1.00 81.12 81 GLY A C 1
ATOM 614 O O . GLY A 1 81 ? 25.422 -5.175 -10.864 1.00 81.12 81 GLY A O 1
ATOM 615 N N . VAL A 1 82 ? 23.910 -3.692 -11.673 1.00 77.06 82 VAL A N 1
ATOM 616 C CA . VAL A 1 82 ? 23.114 -3.518 -10.452 1.00 77.06 82 VAL A CA 1
ATOM 617 C C . VAL A 1 82 ? 21.643 -3.799 -10.718 1.00 77.06 82 VAL A C 1
ATOM 619 O O . VAL A 1 82 ? 21.017 -4.445 -9.892 1.00 77.06 82 VAL A O 1
ATOM 622 N N . TRP A 1 83 ? 21.086 -3.384 -11.855 1.00 79.00 83 TRP A N 1
ATOM 623 C CA . TRP A 1 83 ? 19.639 -3.407 -12.061 1.00 79.00 83 TRP A CA 1
ATOM 624 C C . TRP A 1 83 ? 19.222 -4.458 -13.075 1.00 79.00 83 TRP A C 1
ATOM 626 O O . TRP A 1 83 ? 19.638 -4.385 -14.223 1.00 79.00 83 TRP A O 1
ATOM 636 N N . CYS A 1 84 ? 18.375 -5.413 -12.700 1.00 84.00 84 CYS A N 1
ATOM 637 C CA . CYS A 1 84 ? 17.679 -6.239 -13.685 1.00 84.00 84 CYS A CA 1
ATOM 638 C C . CYS A 1 84 ? 16.633 -5.361 -14.383 1.00 84.00 84 CYS A C 1
ATOM 640 O O . CYS A 1 84 ? 15.740 -4.861 -13.711 1.00 84.00 84 CYS A O 1
ATOM 642 N N . THR A 1 85 ? 16.756 -5.159 -15.697 1.00 82.69 85 THR A N 1
ATOM 643 C CA . THR A 1 85 ? 15.859 -4.292 -16.484 1.00 82.69 85 THR A CA 1
ATOM 644 C C . THR A 1 85 ? 14.906 -5.071 -17.386 1.00 82.69 85 THR A C 1
ATOM 646 O O . THR A 1 85 ? 13.808 -4.600 -17.657 1.00 82.69 85 THR A O 1
ATOM 649 N N . ASP A 1 86 ? 15.279 -6.279 -17.822 1.00 85.94 86 ASP A N 1
ATOM 650 C CA . ASP A 1 86 ? 14.406 -7.183 -18.583 1.00 85.94 86 ASP A CA 1
ATOM 651 C C . ASP A 1 86 ? 14.589 -8.631 -18.131 1.00 85.94 86 ASP A C 1
ATOM 653 O O . ASP A 1 86 ? 15.700 -9.100 -17.898 1.00 85.94 86 ASP A O 1
ATOM 657 N N . GLY A 1 87 ? 13.492 -9.389 -18.107 1.00 88.50 87 GLY A N 1
ATOM 658 C CA . GLY A 1 87 ? 13.494 -10.812 -17.785 1.00 88.50 87 GLY A CA 1
ATOM 659 C C . GLY A 1 87 ? 13.138 -11.160 -16.350 1.00 88.50 87 GLY A C 1
ATOM 660 O O . GLY A 1 87 ? 13.403 -12.289 -15.945 1.00 88.50 87 GLY A O 1
ATOM 661 N N . HIS A 1 88 ? 12.487 -10.262 -15.616 1.00 86.31 88 HIS A N 1
ATOM 662 C CA . HIS A 1 88 ? 12.041 -10.492 -14.241 1.00 86.31 88 HIS A CA 1
ATOM 663 C C . HIS A 1 88 ? 11.284 -11.817 -14.053 1.00 86.31 88 HIS A C 1
ATOM 665 O O . HIS A 1 88 ? 11.606 -12.604 -13.167 1.00 86.31 88 HIS A O 1
ATOM 671 N N . HIS A 1 89 ? 10.351 -12.144 -14.949 1.00 84.94 89 HIS A N 1
ATOM 672 C CA . HIS A 1 89 ? 9.607 -13.411 -14.928 1.00 84.94 89 HIS A CA 1
ATOM 673 C C . HIS A 1 89 ? 10.508 -14.643 -15.075 1.00 84.94 89 HIS A C 1
ATOM 675 O O . HIS A 1 89 ? 10.249 -15.673 -14.455 1.00 84.94 89 HIS A O 1
ATOM 681 N N . ARG A 1 90 ? 11.592 -14.549 -15.861 1.00 91.69 90 ARG A N 1
ATOM 682 C CA . ARG A 1 90 ? 12.593 -15.623 -15.977 1.00 91.69 90 ARG A CA 1
ATOM 683 C C . ARG A 1 90 ? 13.336 -15.802 -14.662 1.00 91.69 90 ARG A C 1
ATOM 685 O O . ARG A 1 90 ? 13.509 -16.941 -14.249 1.00 91.69 90 ARG A O 1
ATOM 692 N N . VAL A 1 91 ? 13.729 -14.710 -14.004 1.00 88.31 91 VAL A N 1
ATOM 693 C CA . VAL A 1 91 ? 14.390 -14.768 -12.691 1.00 88.31 91 VAL A CA 1
ATOM 694 C C . VAL A 1 91 ? 13.485 -15.465 -11.673 1.00 88.31 91 VAL A C 1
ATOM 696 O O . VAL A 1 91 ? 13.920 -16.394 -11.002 1.00 88.31 91 VAL A O 1
ATOM 699 N N . VAL A 1 92 ? 12.202 -15.107 -11.631 1.00 84.12 92 VAL A N 1
ATOM 700 C CA . VAL A 1 92 ? 11.216 -15.700 -10.712 1.00 84.12 92 VAL A CA 1
ATOM 701 C C . VAL A 1 92 ? 11.010 -17.187 -10.985 1.00 84.12 92 VAL A C 1
ATOM 703 O O . VAL A 1 92 ? 11.062 -18.006 -10.068 1.00 84.12 92 VAL A O 1
ATOM 706 N N . ALA A 1 93 ? 10.833 -17.571 -12.251 1.00 86.75 93 ALA A N 1
ATOM 707 C CA . ALA A 1 93 ? 10.727 -18.977 -12.627 1.00 86.75 93 ALA A CA 1
ATOM 708 C C . ALA A 1 93 ? 12.017 -19.752 -12.297 1.00 86.75 93 ALA A C 1
ATOM 710 O O . ALA A 1 93 ? 11.959 -20.904 -11.863 1.00 86.75 93 ALA A O 1
ATOM 711 N N . ALA A 1 94 ? 13.187 -19.126 -12.442 1.00 89.94 94 ALA A N 1
ATOM 712 C CA . ALA A 1 94 ? 14.459 -19.701 -12.018 1.00 89.94 94 ALA A CA 1
ATOM 713 C C . ALA A 1 94 ? 14.538 -19.900 -10.501 1.00 89.94 94 ALA A C 1
ATOM 715 O O . ALA A 1 94 ? 14.965 -20.968 -10.069 1.00 89.94 94 ALA A O 1
ATOM 716 N N . MET A 1 95 ? 14.065 -18.948 -9.692 1.00 85.94 95 MET A N 1
ATOM 717 C CA . MET A 1 95 ? 13.967 -19.124 -8.239 1.00 85.94 95 MET A CA 1
ATOM 718 C C . MET A 1 95 ? 13.060 -20.297 -7.869 1.00 85.94 95 MET A C 1
ATOM 720 O O . MET A 1 95 ? 13.444 -21.135 -7.056 1.00 85.94 95 MET A O 1
ATOM 724 N N . ALA A 1 96 ? 11.884 -20.394 -8.497 1.00 84.19 96 ALA A N 1
ATOM 725 C CA . ALA A 1 96 ? 10.922 -21.461 -8.228 1.00 84.19 96 ALA A CA 1
ATOM 726 C C . ALA A 1 96 ? 11.464 -22.860 -8.577 1.00 84.19 96 ALA A C 1
ATOM 728 O O . ALA A 1 96 ? 11.050 -23.859 -7.992 1.00 84.19 96 ALA A O 1
ATOM 729 N N . THR A 1 97 ? 12.394 -22.938 -9.530 1.00 89.75 97 THR A N 1
ATOM 730 C CA . THR A 1 97 ? 12.896 -24.203 -10.088 1.00 89.75 97 THR A CA 1
ATOM 731 C C . THR A 1 97 ? 14.339 -24.521 -9.691 1.00 89.75 97 THR A C 1
ATOM 733 O O . THR A 1 97 ? 14.822 -25.616 -9.974 1.00 89.75 97 THR A O 1
ATOM 736 N N . GLY A 1 98 ? 15.042 -23.585 -9.045 1.00 90.88 98 GLY A N 1
ATOM 737 C CA . GLY A 1 98 ? 16.485 -23.669 -8.802 1.00 90.88 98 GLY A CA 1
ATOM 738 C C . GLY A 1 98 ? 17.333 -23.574 -10.078 1.00 90.88 98 GLY A C 1
ATOM 739 O O . GLY A 1 98 ? 18.501 -23.965 -10.071 1.00 90.88 98 GLY A O 1
ATOM 740 N N . THR A 1 99 ? 16.756 -23.104 -11.186 1.00 92.06 99 THR A N 1
ATOM 741 C CA . THR A 1 99 ? 17.431 -23.035 -12.487 1.00 92.06 99 THR A CA 1
ATOM 742 C C . THR A 1 99 ? 18.435 -21.876 -12.504 1.00 92.06 99 THR A C 1
ATOM 744 O O . THR A 1 99 ? 18.063 -20.762 -12.148 1.00 92.06 99 THR A O 1
ATOM 747 N N . PRO A 1 100 ? 19.691 -22.078 -12.942 1.00 94.00 100 PRO A N 1
ATOM 748 C CA . PRO A 1 100 ? 20.652 -20.986 -13.080 1.00 94.00 100 PRO A CA 1
ATOM 749 C C . PRO A 1 100 ? 20.195 -19.906 -14.071 1.00 94.00 100 PRO A C 1
ATOM 751 O O . PRO A 1 100 ? 19.597 -20.208 -15.106 1.00 94.00 100 PRO A O 1
ATOM 754 N N . ILE A 1 101 ? 20.531 -18.653 -13.773 1.00 92.75 101 ILE A N 1
ATOM 755 C CA . ILE A 1 101 ? 20.116 -17.467 -14.519 1.00 92.75 101 ILE A CA 1
ATOM 756 C C . ILE A 1 101 ? 21.287 -16.964 -15.370 1.00 92.75 101 ILE A C 1
ATOM 758 O O . ILE A 1 101 ? 22.243 -16.404 -14.824 1.00 92.75 101 ILE A O 1
ATOM 762 N N . PRO A 1 102 ? 21.246 -17.147 -16.702 1.00 92.69 102 PRO A N 1
ATOM 763 C CA . PRO A 1 102 ? 22.142 -16.438 -17.601 1.00 92.69 102 PRO A CA 1
ATOM 764 C C . PRO A 1 102 ? 21.745 -14.961 -17.646 1.00 92.69 102 PRO A C 1
ATOM 766 O O . PRO A 1 102 ? 20.560 -14.643 -17.774 1.00 92.69 102 PRO A O 1
ATOM 769 N N . TRP A 1 103 ? 22.725 -14.064 -17.578 1.00 92.81 103 TRP A N 1
ATOM 770 C CA . TRP A 1 103 ? 22.486 -12.623 -17.632 1.00 92.81 103 TRP A CA 1
ATOM 771 C C . TRP A 1 103 ? 23.544 -11.890 -18.442 1.00 92.81 103 TRP A C 1
ATOM 773 O O . TRP A 1 103 ? 24.724 -12.233 -18.383 1.00 92.81 103 TRP A O 1
ATOM 783 N N . GLU A 1 104 ? 23.133 -10.856 -19.163 1.00 92.50 104 GLU A N 1
ATOM 784 C CA . GLU A 1 104 ? 24.015 -10.010 -19.963 1.00 92.50 104 GLU A CA 1
ATOM 785 C C . GLU A 1 104 ? 23.846 -8.530 -19.602 1.00 92.50 104 GLU A C 1
ATOM 787 O O . GLU A 1 104 ? 22.765 -8.135 -19.156 1.00 92.50 104 GLU A O 1
ATOM 792 N N . PRO A 1 105 ? 24.896 -7.703 -19.759 1.00 89.50 105 PRO A N 1
ATOM 793 C CA . PRO A 1 105 ? 24.745 -6.259 -19.678 1.00 89.50 105 PRO A CA 1
ATOM 794 C C . PRO A 1 105 ? 23.679 -5.780 -20.668 1.00 89.50 105 PRO A C 1
ATOM 796 O O . PRO A 1 105 ? 23.638 -6.242 -21.808 1.00 89.50 105 PRO A O 1
ATOM 799 N N . ALA A 1 106 ? 22.822 -4.859 -20.243 1.00 86.31 106 ALA A N 1
ATOM 800 C CA . ALA A 1 106 ? 21.868 -4.222 -21.134 1.00 86.31 106 ALA A CA 1
ATOM 801 C C . ALA A 1 106 ? 22.622 -3.297 -22.111 1.00 86.31 106 ALA A C 1
ATOM 803 O O . ALA A 1 106 ? 22.976 -2.176 -21.756 1.00 86.31 106 ALA A O 1
ATOM 804 N N . ASP A 1 107 ? 22.850 -3.755 -23.346 1.00 71.88 107 ASP A N 1
ATOM 805 C CA . ASP A 1 107 ? 23.379 -2.947 -24.461 1.00 71.88 107 ASP A CA 1
ATOM 806 C C . ASP A 1 107 ? 22.276 -2.047 -25.053 1.00 71.88 107 ASP A C 1
ATOM 808 O O . ASP A 1 107 ? 22.047 -2.029 -26.264 1.00 71.88 107 ASP A O 1
ATOM 812 N N . ASN A 1 108 ? 21.532 -1.332 -24.207 1.00 61.38 108 ASN A N 1
ATOM 813 C CA . ASN A 1 108 ? 20.543 -0.373 -24.679 1.00 61.38 108 ASN A CA 1
ATOM 814 C C . ASN A 1 108 ? 21.130 1.048 -24.621 1.00 61.38 108 ASN A C 1
ATOM 816 O O . ASN A 1 108 ? 21.087 1.664 -23.559 1.00 61.38 108 ASN A O 1
ATOM 820 N N . PRO A 1 109 ? 21.679 1.584 -25.729 1.00 51.03 109 PRO A N 1
ATOM 821 C CA . PRO A 1 109 ? 22.172 2.960 -25.774 1.00 51.03 109 PRO A CA 1
ATOM 822 C C . PRO A 1 109 ? 21.047 4.001 -25.658 1.00 51.03 109 PRO A C 1
ATOM 824 O O . PRO A 1 109 ? 21.346 5.161 -25.393 1.00 51.03 109 PRO A O 1
ATOM 827 N N . ASP A 1 110 ? 19.787 3.592 -25.853 1.00 46.81 110 ASP A N 1
ATOM 828 C CA . ASP A 1 110 ? 18.604 4.446 -25.708 1.00 46.81 110 ASP A CA 1
ATOM 829 C C . ASP A 1 110 ? 18.044 4.419 -24.273 1.00 46.81 110 ASP A C 1
ATOM 831 O O . ASP A 1 110 ? 17.127 5.172 -23.953 1.00 46.81 110 ASP A O 1
ATOM 835 N N . TYR A 1 111 ? 18.590 3.567 -23.397 1.00 49.38 111 TYR A N 1
ATOM 836 C CA . TYR A 1 111 ? 18.376 3.668 -21.956 1.00 49.38 111 TYR A CA 1
ATOM 837 C C . TYR A 1 111 ? 19.402 4.673 -21.423 1.00 49.38 111 TYR A C 1
ATOM 839 O O . TYR A 1 111 ? 20.516 4.308 -21.053 1.00 49.38 111 TYR A O 1
ATOM 847 N N . ASP A 1 112 ? 19.054 5.958 -21.460 1.00 48.66 112 ASP A N 1
ATOM 848 C CA . ASP A 1 112 ? 19.937 7.089 -21.139 1.00 48.66 112 ASP A CA 1
ATOM 849 C C . ASP A 1 112 ? 20.282 7.227 -19.646 1.00 48.66 112 ASP A C 1
ATOM 851 O O . ASP A 1 112 ? 20.894 8.213 -19.236 1.00 48.66 112 ASP A O 1
ATOM 855 N N . GLY A 1 113 ? 19.918 6.240 -18.827 1.00 50.12 113 GLY A N 1
ATOM 856 C CA . GLY A 1 113 ? 20.153 6.292 -17.394 1.00 50.12 113 GLY A CA 1
ATOM 857 C C . GLY A 1 113 ? 19.282 7.326 -16.687 1.00 50.12 113 GLY A C 1
ATOM 858 O O . GLY A 1 113 ? 19.603 7.664 -15.550 1.00 50.12 113 GLY A O 1
ATOM 859 N N . GLN A 1 114 ? 18.172 7.790 -17.283 1.00 42.03 114 GLN A N 1
ATOM 860 C CA . GLN A 1 114 ? 17.084 8.383 -16.505 1.00 42.03 114 GLN A CA 1
ATOM 861 C C . GLN A 1 114 ? 16.446 7.290 -15.645 1.00 42.03 114 GLN A C 1
ATOM 863 O O . GLN A 1 114 ? 15.367 6.758 -15.903 1.00 42.03 114 GLN A O 1
ATOM 868 N N . ILE A 1 115 ? 17.161 6.949 -14.576 1.00 46.75 115 ILE A N 1
ATOM 869 C CA . ILE A 1 115 ? 16.560 6.580 -13.310 1.00 46.75 115 ILE A CA 1
ATOM 870 C C . ILE A 1 115 ? 15.419 7.584 -13.106 1.00 46.75 115 ILE A C 1
ATOM 872 O O . ILE A 1 115 ? 15.679 8.787 -13.211 1.00 46.75 115 ILE A O 1
ATOM 876 N N . PRO A 1 116 ? 14.168 7.142 -12.886 1.00 40.19 116 PRO A N 1
ATO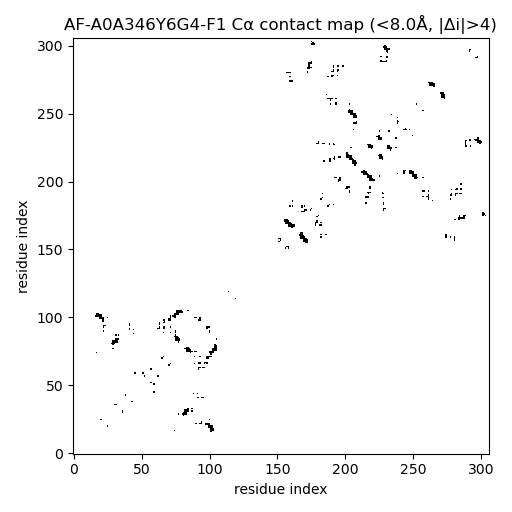M 877 C CA . PRO A 1 116 ? 13.100 8.071 -12.558 1.00 40.19 116 PRO A CA 1
ATOM 878 C C . PRO A 1 116 ? 13.613 9.000 -11.458 1.00 40.19 116 PRO A C 1
ATOM 880 O O . PRO A 1 116 ? 14.084 8.499 -10.432 1.00 40.19 116 PRO A O 1
ATOM 883 N N . GLU A 1 117 ? 13.596 10.317 -11.693 1.00 39.41 117 GLU A N 1
ATOM 884 C CA . GLU A 1 117 ? 13.885 11.306 -10.648 1.00 39.41 117 GLU A CA 1
ATOM 885 C C . GLU A 1 117 ? 13.215 10.841 -9.346 1.00 39.41 117 GLU A C 1
ATOM 887 O O . GLU A 1 117 ? 11.991 10.683 -9.307 1.00 39.41 117 GLU A O 1
ATOM 892 N N . GLY A 1 118 ? 14.024 10.528 -8.325 1.00 36.00 118 GLY A N 1
ATOM 893 C CA . GLY A 1 118 ? 13.549 10.025 -7.031 1.00 36.00 118 GLY A CA 1
ATOM 894 C C . GLY A 1 118 ? 14.163 8.718 -6.505 1.00 36.00 118 GLY A C 1
ATOM 895 O O . GLY A 1 118 ? 13.926 8.402 -5.342 1.00 36.00 118 GLY A O 1
ATOM 896 N N . VAL A 1 119 ? 14.964 7.958 -7.271 1.00 40.66 119 VAL A N 1
ATOM 897 C CA . VAL A 1 119 ? 15.617 6.730 -6.734 1.00 40.66 119 VAL A CA 1
ATOM 898 C C . VAL A 1 119 ? 17.019 6.997 -6.150 1.00 40.66 119 VAL A C 1
ATOM 900 O O . VAL A 1 119 ? 17.477 6.248 -5.288 1.00 40.66 119 VAL A O 1
ATOM 903 N N . GLU A 1 120 ? 17.695 8.081 -6.544 1.00 38.94 120 GLU A N 1
ATOM 904 C CA . GLU A 1 120 ? 19.040 8.432 -6.038 1.00 38.94 120 GLU A CA 1
ATOM 905 C C . GLU A 1 120 ? 19.027 9.247 -4.722 1.00 38.94 120 GLU A C 1
ATOM 907 O O . GLU A 1 120 ? 20.041 9.321 -4.026 1.00 38.94 120 GLU A O 1
ATOM 912 N N . ASP A 1 121 ? 17.874 9.791 -4.316 1.00 38.94 121 ASP A N 1
ATOM 913 C CA . ASP A 1 121 ? 17.773 10.838 -3.282 1.00 38.94 121 ASP A CA 1
ATOM 914 C C . ASP A 1 121 ? 17.503 10.356 -1.844 1.00 38.94 121 ASP A C 1
ATOM 916 O O . ASP A 1 121 ? 17.187 11.149 -0.955 1.00 38.94 121 ASP A O 1
ATOM 920 N N . TYR A 1 122 ? 17.723 9.074 -1.534 1.00 32.12 122 TYR A N 1
ATOM 921 C CA . TYR A 1 122 ? 17.567 8.581 -0.153 1.00 32.12 122 TYR A CA 1
ATOM 922 C C . TYR A 1 122 ? 18.626 9.125 0.836 1.00 32.12 122 TYR A C 1
ATOM 924 O O . TYR A 1 122 ? 18.504 8.946 2.048 1.00 32.12 122 TYR A O 1
ATOM 932 N N . HIS A 1 123 ? 19.653 9.839 0.357 1.00 30.14 123 HIS A N 1
ATOM 933 C CA . HIS A 1 123 ? 20.618 10.548 1.199 1.00 30.14 123 HIS A CA 1
ATOM 934 C C . HIS A 1 123 ? 21.165 11.815 0.512 1.00 30.14 123 HIS A C 1
ATOM 936 O O . HIS A 1 123 ? 22.237 11.727 -0.086 1.00 30.14 123 HIS A O 1
ATOM 942 N N . ARG A 1 124 ? 20.504 12.985 0.676 1.00 25.45 124 ARG A N 1
ATOM 943 C CA . ARG A 1 124 ? 21.083 14.355 0.877 1.00 25.45 124 ARG A CA 1
ATOM 944 C C . ARG A 1 124 ? 20.239 15.479 0.228 1.00 25.45 124 ARG A C 1
ATOM 946 O O . ARG A 1 124 ? 19.907 15.428 -0.938 1.00 25.45 124 ARG A O 1
ATOM 953 N N . PHE A 1 125 ? 19.957 16.523 1.013 1.00 28.12 125 PHE A N 1
ATOM 954 C CA . PHE A 1 125 ? 19.082 17.679 0.729 1.00 28.12 125 PHE A CA 1
ATOM 955 C C . PHE A 1 125 ? 19.526 18.687 -0.371 1.00 28.12 125 PHE A C 1
ATOM 957 O O . PHE A 1 125 ? 20.708 19.022 -0.440 1.00 28.12 125 PHE A O 1
ATOM 964 N N . ALA A 1 126 ? 18.495 19.319 -0.976 1.00 25.59 126 ALA A N 1
ATOM 965 C CA . ALA A 1 126 ? 18.262 20.759 -1.275 1.00 25.59 126 ALA A CA 1
ATOM 966 C C . ALA A 1 126 ? 18.677 21.436 -2.621 1.00 25.59 126 ALA A C 1
ATOM 968 O O . ALA A 1 126 ? 19.847 21.736 -2.822 1.00 25.59 126 ALA A O 1
ATOM 969 N N . VAL A 1 127 ? 17.625 21.875 -3.356 1.00 30.94 127 VAL A N 1
ATOM 970 C CA . VAL A 1 127 ? 17.356 23.181 -4.042 1.00 30.94 127 VAL A CA 1
ATOM 971 C C . VAL A 1 127 ? 18.124 23.586 -5.331 1.00 30.94 127 VAL A C 1
ATOM 973 O O . VAL A 1 127 ? 19.346 23.521 -5.372 1.00 30.94 127 VAL A O 1
ATOM 976 N N . GLU A 1 128 ? 17.344 24.166 -6.277 1.00 29.53 128 GLU A N 1
ATOM 977 C CA . GLU A 1 128 ? 17.657 24.891 -7.548 1.00 29.53 128 GLU A CA 1
ATOM 978 C C . GLU A 1 128 ? 17.972 23.989 -8.766 1.00 29.53 128 GLU A C 1
ATOM 980 O O . GLU A 1 128 ? 18.721 23.033 -8.650 1.00 29.53 128 GLU A O 1
ATOM 985 N N . ASP A 1 129 ? 17.399 24.153 -9.966 1.00 29.67 129 ASP A N 1
ATOM 986 C CA . ASP A 1 129 ? 17.026 25.349 -10.736 1.00 29.67 129 ASP A CA 1
ATOM 987 C C . ASP A 1 129 ? 15.896 25.029 -11.744 1.00 29.67 129 ASP A C 1
ATOM 989 O O . ASP A 1 129 ? 15.702 23.882 -12.145 1.00 29.67 129 ASP A O 1
ATOM 993 N N . GLY A 1 130 ? 15.156 26.059 -12.165 1.00 37.72 130 GLY A N 1
ATOM 994 C CA . GLY A 1 130 ? 14.079 25.953 -13.150 1.00 37.72 130 GLY A CA 1
ATOM 995 C C . GLY A 1 130 ? 14.561 25.944 -14.604 1.00 37.72 130 GLY A C 1
ATOM 996 O O . GLY A 1 130 ? 15.358 26.793 -14.998 1.00 37.72 130 GLY A O 1
ATOM 997 N N . ASP A 1 131 ? 13.990 25.045 -15.408 1.00 27.44 131 ASP A N 1
ATOM 998 C CA . ASP A 1 131 ? 13.969 25.139 -16.870 1.00 27.44 131 ASP A CA 1
ATOM 999 C C . ASP A 1 131 ? 12.711 24.419 -17.397 1.00 27.44 131 ASP A C 1
ATOM 1001 O O . ASP A 1 131 ? 12.605 23.196 -17.346 1.00 27.44 131 ASP A O 1
ATOM 1005 N N . THR A 1 132 ? 11.710 25.186 -17.836 1.00 32.28 132 THR A N 1
ATOM 1006 C CA . THR A 1 132 ? 10.475 24.677 -18.454 1.00 32.28 132 THR A CA 1
ATOM 1007 C C . THR A 1 132 ? 10.416 25.179 -19.884 1.00 32.28 132 THR A C 1
ATOM 1009 O O . THR A 1 132 ? 9.787 26.193 -20.168 1.00 32.28 132 THR A O 1
ATOM 1012 N N . ASP A 1 133 ? 11.093 24.474 -20.772 1.00 32.00 133 ASP A N 1
ATOM 1013 C CA . ASP A 1 133 ? 10.864 24.542 -22.206 1.00 32.00 133 ASP A CA 1
ATOM 1014 C C . ASP A 1 133 ? 11.301 23.191 -22.755 1.00 32.00 133 ASP A C 1
ATOM 1016 O O . ASP A 1 133 ? 12.490 22.991 -22.956 1.00 32.00 133 ASP A O 1
ATOM 1020 N N . LEU A 1 134 ? 10.363 22.251 -22.913 1.00 30.91 134 LEU A N 1
ATOM 1021 C CA . LEU A 1 134 ? 10.347 21.185 -23.923 1.00 30.91 134 LEU A CA 1
ATOM 1022 C C . LEU A 1 134 ? 9.096 20.307 -23.696 1.00 30.91 134 LEU A C 1
ATOM 1024 O O . LEU A 1 134 ? 8.816 19.897 -22.576 1.00 30.91 134 LEU A O 1
ATOM 1028 N N . ILE A 1 135 ? 8.417 19.970 -24.799 1.00 27.83 135 ILE A N 1
ATOM 1029 C CA . ILE A 1 135 ? 7.224 19.105 -24.948 1.00 27.83 135 ILE A CA 1
ATOM 1030 C C . ILE A 1 135 ? 5.884 19.864 -24.935 1.00 27.83 135 ILE A C 1
ATOM 1032 O O . ILE A 1 135 ? 5.111 19.848 -23.985 1.00 27.83 135 ILE A O 1
ATOM 1036 N N . ASP A 1 136 ? 5.597 20.478 -26.081 1.00 31.09 136 ASP A N 1
ATOM 1037 C CA . ASP A 1 136 ? 4.273 20.941 -26.499 1.00 31.09 136 ASP A CA 1
ATOM 1038 C C . ASP A 1 136 ? 3.870 20.063 -27.698 1.00 31.09 136 ASP A C 1
ATOM 1040 O O . ASP A 1 136 ? 4.066 20.457 -28.840 1.00 31.09 136 ASP A O 1
ATOM 1044 N N . ASP A 1 137 ? 3.478 18.807 -27.442 1.00 36.16 137 ASP A N 1
ATOM 1045 C CA . ASP A 1 137 ? 2.893 17.884 -28.436 1.00 36.16 137 ASP A CA 1
ATOM 1046 C C . ASP A 1 137 ? 2.247 16.666 -27.730 1.00 36.16 137 ASP A C 1
ATOM 1048 O O . ASP A 1 137 ? 2.677 15.521 -27.869 1.00 36.16 137 ASP A O 1
ATOM 1052 N N . ALA A 1 138 ? 1.178 16.901 -26.963 1.00 35.59 138 ALA A N 1
ATOM 1053 C CA . ALA A 1 138 ? 0.224 15.855 -26.585 1.00 35.59 138 ALA A CA 1
ATOM 1054 C C . ALA A 1 138 ? -1.128 16.145 -27.255 1.00 35.59 138 ALA A C 1
ATOM 1056 O O . ALA A 1 138 ? -1.669 17.249 -27.171 1.00 35.59 138 ALA A O 1
ATOM 1057 N N . ALA A 1 139 ? -1.645 15.155 -27.984 1.00 35.47 139 ALA A N 1
ATOM 1058 C CA . ALA A 1 139 ? -2.877 15.240 -28.762 1.00 35.47 139 ALA A CA 1
ATOM 1059 C C . ALA A 1 139 ? -4.107 15.592 -27.889 1.00 35.47 139 ALA A C 1
ATOM 1061 O O . ALA A 1 139 ? -4.159 15.221 -26.718 1.00 35.47 139 ALA A O 1
ATOM 1062 N N . PRO A 1 140 ? -5.125 16.282 -28.438 1.00 39.47 140 PRO A N 1
ATOM 1063 C CA . PRO A 1 140 ? -6.285 16.705 -27.664 1.00 39.47 140 PRO A CA 1
ATOM 1064 C C . PRO A 1 140 ? -7.188 15.520 -27.293 1.00 39.47 140 PRO A C 1
ATOM 1066 O O . PRO A 1 140 ? -7.634 14.772 -28.159 1.00 39.47 140 PRO A O 1
ATOM 1069 N N . TRP A 1 141 ? -7.485 15.415 -26.000 1.00 48.34 141 TRP A N 1
ATOM 1070 C CA . TRP A 1 141 ? -8.530 14.601 -25.378 1.00 48.34 141 TRP A CA 1
ATOM 1071 C C . TRP A 1 141 ? -9.871 14.800 -26.102 1.00 48.34 141 TRP A C 1
ATOM 1073 O O . TRP A 1 141 ? -10.447 15.890 -26.034 1.00 48.34 141 TRP A O 1
ATOM 1083 N N . ASP A 1 142 ? -10.357 13.785 -26.819 1.00 48.72 142 ASP A N 1
ATOM 1084 C CA . ASP A 1 142 ? -11.621 13.863 -27.554 1.00 48.72 142 ASP A CA 1
ATOM 1085 C C . ASP A 1 142 ? -12.812 13.293 -26.762 1.00 48.72 142 ASP A C 1
ATOM 1087 O O . ASP A 1 142 ? -12.677 12.666 -25.706 1.00 48.72 142 ASP A O 1
ATOM 1091 N N . ASP A 1 143 ? -14.016 13.570 -27.266 1.00 46.62 143 ASP A N 1
ATOM 1092 C CA . ASP A 1 143 ? -15.286 13.180 -26.649 1.00 46.62 143 ASP A CA 1
ATOM 1093 C C . ASP A 1 143 ? -15.466 11.647 -26.552 1.00 46.62 143 ASP A C 1
ATOM 1095 O O . ASP A 1 143 ? -16.271 11.175 -25.741 1.00 46.62 143 ASP A O 1
ATOM 1099 N N . ASP A 1 144 ? -14.702 10.862 -27.322 1.00 49.53 144 ASP A N 1
ATOM 1100 C CA . ASP A 1 144 ? -14.773 9.399 -27.313 1.00 49.53 144 ASP A CA 1
ATOM 1101 C C . ASP A 1 144 ? -14.092 8.815 -26.060 1.00 49.53 144 ASP A C 1
ATOM 1103 O O . ASP A 1 144 ? -14.568 7.818 -25.507 1.00 49.53 144 ASP A O 1
ATOM 1107 N N . TRP A 1 145 ? -13.054 9.476 -25.528 1.00 50.16 145 TRP A N 1
ATOM 1108 C CA . TRP A 1 145 ? -12.429 9.091 -24.255 1.00 50.16 145 TRP A CA 1
ATOM 1109 C C . TRP A 1 145 ? -13.395 9.248 -23.070 1.00 50.16 145 TRP A C 1
ATOM 1111 O O . TRP A 1 145 ? -13.546 8.344 -22.243 1.00 50.16 145 TRP A O 1
ATOM 1121 N N . TRP A 1 146 ? -14.135 10.361 -23.014 1.00 44.25 146 TRP A N 1
ATOM 1122 C CA . TRP A 1 146 ? -15.130 10.591 -21.959 1.00 44.25 146 TRP A CA 1
ATOM 1123 C C . TRP A 1 146 ? -16.336 9.648 -22.058 1.00 44.25 146 TRP A C 1
ATOM 1125 O O . TRP A 1 146 ? -16.917 9.285 -21.030 1.00 44.25 146 TRP A O 1
ATOM 1135 N N . ALA A 1 147 ? -16.699 9.212 -23.267 1.00 50.50 147 ALA A N 1
ATOM 1136 C CA . ALA A 1 147 ? -17.738 8.207 -23.474 1.00 50.50 147 ALA A CA 1
ATOM 1137 C C . ALA A 1 147 ? -17.316 6.817 -22.958 1.00 50.50 147 ALA A C 1
ATOM 1139 O O . ALA A 1 147 ? -18.115 6.149 -22.298 1.00 50.50 147 ALA A O 1
ATOM 1140 N N . ASP A 1 148 ? -16.061 6.411 -23.171 1.00 47.53 148 ASP A N 1
ATOM 1141 C CA . ASP A 1 148 ? -15.510 5.144 -22.665 1.00 47.53 148 ASP A CA 1
ATOM 1142 C C . ASP A 1 148 ? -15.389 5.137 -21.127 1.00 47.53 148 ASP A C 1
ATOM 1144 O O . ASP A 1 148 ? -15.783 4.166 -20.474 1.00 47.53 148 ASP A O 1
ATOM 1148 N N . VAL A 1 149 ? -14.965 6.248 -20.514 1.00 43.69 149 VAL A N 1
ATOM 1149 C CA . VAL A 1 149 ? -14.970 6.409 -19.046 1.00 43.69 149 VAL A CA 1
ATOM 1150 C C . VAL A 1 149 ? -16.393 6.306 -18.475 1.00 43.69 149 VAL A C 1
ATOM 1152 O O . VAL A 1 149 ? -16.613 5.618 -17.473 1.00 43.69 149 VAL A O 1
ATOM 1155 N N . ALA A 1 150 ? -17.385 6.930 -19.120 1.00 47.31 150 ALA A N 1
ATOM 1156 C CA . ALA A 1 150 ? -18.784 6.854 -18.698 1.00 47.31 150 ALA A CA 1
ATOM 1157 C C . ALA A 1 150 ? -19.374 5.436 -18.846 1.00 47.31 150 ALA A C 1
ATOM 1159 O O . ALA A 1 150 ? -20.064 4.960 -17.943 1.00 47.31 150 ALA A O 1
ATOM 1160 N N . GLU A 1 151 ? -19.058 4.727 -19.932 1.00 45.72 151 GLU A N 1
ATOM 1161 C CA . GLU A 1 151 ? -19.495 3.343 -20.158 1.00 45.72 151 GLU A CA 1
ATOM 1162 C C . GLU A 1 151 ? -18.837 2.353 -19.174 1.00 45.72 151 GLU A C 1
ATOM 1164 O O . GLU A 1 151 ? -19.440 1.354 -18.770 1.00 45.72 151 GLU A O 1
ATOM 1169 N N . ARG A 1 152 ? -17.592 2.609 -18.752 1.00 45.44 152 ARG A N 1
ATOM 1170 C CA . ARG A 1 152 ? -16.897 1.809 -17.725 1.00 45.44 152 ARG A CA 1
ATOM 1171 C C . ARG A 1 152 ? -17.450 2.059 -16.324 1.00 45.44 152 ARG A C 1
ATOM 1173 O O . ARG A 1 152 ? -17.582 1.106 -15.556 1.00 45.44 152 ARG A O 1
ATOM 1180 N N . ARG A 1 153 ? -17.873 3.294 -16.030 1.00 39.81 153 ARG A N 1
ATOM 1181 C CA . ARG A 1 153 ? -18.588 3.649 -14.792 1.00 39.81 153 ARG A CA 1
ATOM 1182 C C . ARG A 1 153 ? -19.880 2.843 -14.625 1.00 39.81 153 ARG A C 1
ATOM 1184 O O . ARG A 1 153 ? -20.162 2.361 -13.532 1.00 39.81 153 ARG A O 1
ATOM 1191 N N . ASP A 1 154 ? -20.623 2.630 -15.710 1.00 43.34 154 ASP A N 1
ATOM 1192 C CA . ASP A 1 154 ? -21.866 1.845 -15.700 1.00 43.34 154 ASP A CA 1
ATOM 1193 C C . ASP A 1 154 ? -21.629 0.325 -15.546 1.00 43.34 154 ASP A C 1
ATOM 1195 O O . ASP A 1 154 ? -22.553 -0.421 -15.215 1.00 43.34 154 ASP A O 1
ATOM 1199 N N . ARG A 1 155 ? -20.384 -0.147 -15.716 1.00 45.81 155 ARG A N 1
ATOM 1200 C CA . ARG A 1 155 ? -19.976 -1.553 -15.529 1.00 45.81 155 ARG A CA 1
ATOM 1201 C C . ARG A 1 155 ? -19.469 -1.888 -14.123 1.00 45.81 155 ARG A C 1
ATOM 1203 O O . ARG A 1 155 ? -19.012 -3.007 -13.906 1.00 45.81 155 ARG A O 1
ATOM 1210 N N . ASN A 1 156 ? -19.594 -0.972 -13.158 1.00 39.88 156 ASN A N 1
ATOM 1211 C CA . ASN A 1 156 ? -19.186 -1.176 -11.760 1.00 39.88 156 ASN A CA 1
ATOM 1212 C C . ASN A 1 156 ? -17.669 -1.406 -11.559 1.00 39.88 156 ASN A C 1
ATOM 1214 O O . ASN A 1 156 ? -17.244 -1.826 -10.485 1.00 39.88 156 ASN A O 1
ATOM 1218 N N . LEU A 1 157 ? -16.847 -1.112 -12.573 1.00 47.31 157 LEU A N 1
ATOM 1219 C CA . LEU A 1 157 ? -15.400 -0.992 -12.424 1.00 47.31 157 LEU A CA 1
ATOM 1220 C C . LEU A 1 157 ? -15.136 0.418 -11.894 1.00 47.31 157 LEU A C 1
ATOM 1222 O O . LEU A 1 157 ? -15.260 1.399 -12.626 1.00 47.31 157 LEU A O 1
ATOM 1226 N N . GLY A 1 158 ? -14.853 0.534 -10.601 1.00 49.34 158 GLY A N 1
ATOM 1227 C CA . GLY A 1 158 ? -14.446 1.798 -9.998 1.00 49.34 158 GLY A CA 1
ATOM 1228 C C . GLY A 1 158 ? -13.074 2.179 -10.524 1.00 49.34 158 GLY A C 1
ATOM 1229 O O . GLY A 1 158 ? -12.064 1.772 -9.972 1.00 49.34 158 GLY A O 1
ATOM 1230 N N . VAL A 1 159 ? -13.022 2.940 -11.611 1.00 47.22 159 VAL A N 1
ATOM 1231 C CA . VAL A 1 159 ? -11.750 3.456 -12.111 1.00 47.22 159 VAL A CA 1
ATOM 1232 C C . VAL A 1 159 ? -11.296 4.565 -11.165 1.00 47.22 159 VAL A C 1
ATOM 1234 O O . VAL A 1 159 ? -11.849 5.663 -11.176 1.00 47.22 159 VAL A O 1
ATOM 1237 N N . LEU A 1 160 ? -10.309 4.262 -10.326 1.00 51.44 160 LEU A N 1
ATOM 1238 C CA . LEU A 1 160 ? -9.536 5.255 -9.588 1.00 51.44 160 LEU A CA 1
ATOM 1239 C C . LEU A 1 160 ? -8.295 5.535 -10.442 1.00 51.44 160 LEU A C 1
ATOM 1241 O O . LEU A 1 160 ? -7.261 4.904 -10.275 1.00 51.44 160 LEU A O 1
ATOM 1245 N N . ALA A 1 161 ? -8.430 6.422 -11.429 1.00 47.84 161 ALA A N 1
ATOM 1246 C CA . ALA A 1 161 ? -7.311 6.783 -12.291 1.00 47.84 161 ALA A CA 1
ATOM 1247 C C . ALA A 1 161 ? -6.295 7.600 -11.488 1.00 47.84 161 ALA A C 1
ATOM 1249 O O . ALA A 1 161 ? -6.441 8.811 -11.357 1.00 47.84 161 ALA A O 1
ATOM 1250 N N . TYR A 1 162 ? -5.294 6.927 -10.926 1.00 47.75 162 TYR A N 1
ATOM 1251 C CA . TYR A 1 162 ? -4.074 7.587 -10.490 1.00 47.75 162 TYR A CA 1
ATOM 1252 C C . TYR A 1 162 ? -3.105 7.630 -11.663 1.00 47.75 162 TYR A C 1
ATOM 1254 O O . TYR A 1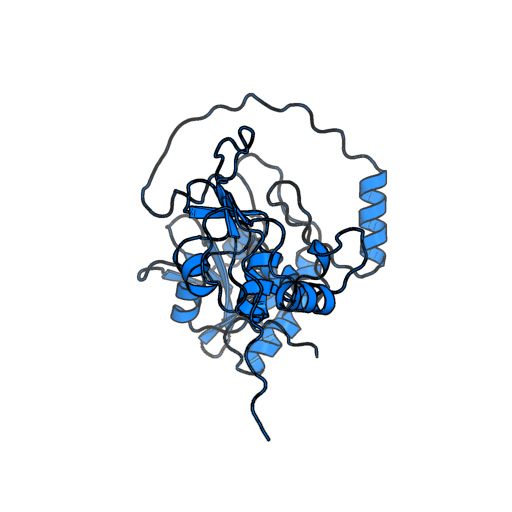 162 ? -2.929 6.611 -12.329 1.00 47.75 162 TYR A O 1
ATOM 1262 N N . ASP A 1 163 ? -2.525 8.796 -11.926 1.00 43.34 163 ASP A N 1
ATOM 1263 C CA . ASP A 1 163 ? -1.567 8.982 -13.005 1.00 43.34 163 ASP A CA 1
ATOM 1264 C C . ASP A 1 163 ? -0.195 9.336 -12.431 1.00 43.34 163 ASP A C 1
ATOM 1266 O O . ASP A 1 163 ? 0.094 10.478 -12.085 1.00 43.34 163 ASP A O 1
ATOM 1270 N N . CYS A 1 164 ? 0.677 8.337 -12.339 1.00 41.44 164 CYS A N 1
ATOM 1271 C CA . CYS A 1 164 ? 2.112 8.562 -12.236 1.00 41.44 164 CYS A CA 1
ATOM 1272 C C . CYS A 1 164 ? 2.710 8.562 -13.654 1.00 41.44 164 CYS A C 1
ATOM 1274 O O . CYS A 1 164 ? 3.468 7.672 -14.024 1.00 41.44 164 CYS A O 1
ATOM 1276 N N . ARG A 1 165 ? 2.344 9.600 -14.417 1.00 37.50 165 ARG A N 1
ATOM 1277 C CA . ARG A 1 165 ? 2.862 10.036 -15.726 1.00 37.50 165 ARG A CA 1
ATOM 1278 C C . ARG A 1 165 ? 2.395 9.338 -17.027 1.00 37.50 165 ARG A C 1
ATOM 1280 O O . ARG A 1 165 ? 2.861 9.832 -18.033 1.00 37.50 165 ARG A O 1
ATOM 1287 N N . ASP A 1 166 ? 1.534 8.303 -17.050 1.00 51.22 166 ASP A N 1
ATOM 1288 C CA . ASP A 1 166 ? 0.798 7.806 -18.259 1.00 51.22 166 ASP A CA 1
ATOM 1289 C C . ASP A 1 166 ? -0.167 6.597 -18.003 1.00 51.22 166 ASP A C 1
ATOM 1291 O O . ASP A 1 166 ? -0.719 6.004 -18.938 1.00 51.22 166 ASP A O 1
ATOM 1295 N N . GLY A 1 167 ? -0.383 6.147 -16.757 1.00 53.56 167 GLY A N 1
ATOM 1296 C CA . GLY A 1 167 ? -0.912 4.797 -16.473 1.00 53.56 167 GLY A CA 1
ATOM 1297 C C . GLY A 1 167 ? -2.056 4.736 -15.463 1.00 53.56 167 GLY A C 1
ATOM 1298 O O . GLY A 1 167 ? -1.821 4.712 -14.263 1.00 53.56 167 GLY A O 1
ATOM 1299 N N . THR A 1 168 ? -3.296 4.609 -15.947 1.00 68.69 168 THR A N 1
ATOM 1300 C CA . THR A 1 168 ? -4.497 4.412 -15.113 1.00 68.69 168 THR A CA 1
ATOM 1301 C C . THR A 1 168 ? -4.413 3.123 -14.285 1.00 68.69 168 THR A C 1
ATOM 1303 O O . THR A 1 168 ? -4.402 2.023 -14.842 1.00 68.69 168 THR A O 1
ATOM 1306 N N . VAL A 1 169 ? -4.453 3.237 -12.953 1.00 70.19 169 VAL A N 1
ATOM 1307 C CA . VAL A 1 169 ? -4.683 2.081 -12.072 1.00 70.19 169 VAL A CA 1
ATOM 1308 C C . VAL A 1 169 ? -6.174 1.733 -12.080 1.00 70.19 169 VAL A C 1
ATOM 1310 O O . VAL A 1 169 ? -7.035 2.522 -11.700 1.00 70.19 169 VAL A O 1
ATOM 1313 N N . HIS A 1 170 ? -6.516 0.537 -12.542 1.00 80.81 170 HIS A N 1
ATOM 1314 C CA . HIS A 1 170 ? -7.875 0.021 -12.407 1.00 80.81 170 HIS A CA 1
ATOM 1315 C C . HIS A 1 170 ? -8.004 -0.633 -11.041 1.00 80.81 170 HIS A C 1
ATOM 1317 O O . HIS A 1 170 ? -7.131 -1.402 -10.679 1.00 80.81 170 HIS A O 1
ATOM 1323 N N . ILE A 1 171 ? -9.067 -0.352 -10.289 1.00 84.56 171 ILE A N 1
ATOM 1324 C CA . ILE A 1 171 ? -9.332 -1.071 -9.041 1.00 84.56 171 ILE A CA 1
ATOM 1325 C C . ILE A 1 171 ? -10.763 -1.594 -9.041 1.00 84.56 171 ILE A C 1
ATOM 1327 O O . ILE A 1 171 ? -11.658 -1.030 -9.676 1.00 84.56 171 ILE A O 1
ATOM 1331 N N . THR A 1 172 ? -10.996 -2.691 -8.329 1.00 87.12 172 THR A N 1
ATOM 1332 C CA . THR A 1 172 ? -12.351 -3.217 -8.149 1.00 87.12 172 THR A CA 1
ATOM 1333 C C . THR A 1 172 ? -12.908 -2.703 -6.820 1.00 87.12 172 THR A C 1
ATOM 1335 O O . THR A 1 172 ? -12.301 -2.967 -5.783 1.00 87.12 172 THR A O 1
ATOM 1338 N N . PRO A 1 173 ? -14.046 -1.977 -6.803 1.00 89.50 173 PRO A N 1
ATOM 1339 C CA . PRO A 1 173 ? -14.639 -1.449 -5.578 1.00 89.50 173 PRO A CA 1
ATOM 1340 C C . PRO A 1 173 ? -14.769 -2.507 -4.480 1.00 89.50 173 PRO A C 1
ATOM 1342 O O . PRO A 1 173 ? -15.435 -3.525 -4.665 1.00 89.50 173 PRO A O 1
ATOM 1345 N N . GLY A 1 174 ? -14.134 -2.249 -3.337 1.00 90.12 174 GLY A N 1
ATOM 1346 C CA . GLY A 1 174 ? -14.172 -3.107 -2.157 1.00 90.12 174 GLY A CA 1
ATOM 1347 C C . GLY A 1 174 ? -13.333 -4.388 -2.223 1.00 90.12 174 GLY A C 1
ATOM 1348 O O . GLY A 1 174 ? -13.429 -5.204 -1.309 1.00 90.12 174 GLY A O 1
ATOM 1349 N N . VAL A 1 175 ? -12.510 -4.582 -3.257 1.00 93.19 175 VAL A N 1
ATOM 1350 C CA . VAL A 1 175 ? -11.600 -5.734 -3.362 1.00 93.19 175 VAL A CA 1
ATOM 1351 C C . VAL A 1 175 ? -10.190 -5.311 -2.974 1.00 93.19 175 VAL A C 1
ATOM 1353 O O . VAL A 1 175 ? -9.566 -4.522 -3.674 1.00 93.19 175 VAL A O 1
ATOM 1356 N N . LEU A 1 176 ? -9.683 -5.846 -1.863 1.00 92.00 176 LEU A N 1
ATOM 1357 C CA . LEU A 1 176 ? -8.312 -5.607 -1.407 1.00 92.00 176 LEU A CA 1
ATOM 1358 C C . LEU A 1 176 ? -7.331 -6.469 -2.208 1.00 92.00 176 LEU A C 1
ATOM 1360 O O . LEU A 1 176 ? -7.002 -7.585 -1.815 1.00 92.00 176 LEU A O 1
ATOM 1364 N N . ASP A 1 177 ? -6.894 -5.944 -3.348 1.00 89.94 177 ASP A N 1
ATOM 1365 C CA . ASP A 1 177 ? -5.831 -6.504 -4.178 1.00 89.94 177 ASP A CA 1
ATOM 1366 C C . ASP A 1 177 ? -4.656 -5.521 -4.326 1.00 89.94 177 ASP A C 1
ATOM 1368 O O . ASP A 1 177 ? -4.679 -4.395 -3.826 1.00 89.94 177 ASP A O 1
ATOM 1372 N N . GLU A 1 178 ? -3.602 -5.949 -5.019 1.00 87.56 178 GLU A N 1
ATOM 1373 C CA . GLU A 1 178 ? -2.400 -5.131 -5.203 1.00 87.56 178 GLU A CA 1
ATOM 1374 C C . GLU A 1 178 ? -2.677 -3.830 -5.976 1.00 87.56 178 GLU A C 1
ATOM 1376 O O . GLU A 1 178 ? -1.962 -2.846 -5.803 1.00 87.56 178 GLU A O 1
ATOM 1381 N N . GLN A 1 179 ? -3.720 -3.791 -6.814 1.00 88.31 179 GLN A N 1
ATOM 1382 C CA . GLN A 1 179 ? -4.092 -2.574 -7.535 1.00 88.31 179 GLN A CA 1
ATOM 1383 C C . GLN A 1 179 ? -4.750 -1.570 -6.588 1.00 88.31 179 GLN A C 1
ATOM 1385 O O . GLN A 1 179 ? -4.394 -0.393 -6.606 1.00 88.31 179 GLN A O 1
ATOM 1390 N N . ALA A 1 180 ? -5.660 -2.031 -5.724 1.00 90.81 180 ALA A N 1
ATOM 1391 C CA . ALA A 1 180 ? -6.225 -1.214 -4.656 1.00 90.81 180 ALA A CA 1
ATOM 1392 C C . ALA A 1 180 ? -5.126 -0.684 -3.734 1.00 90.81 180 ALA A C 1
ATOM 1394 O O . ALA A 1 180 ? -5.068 0.518 -3.474 1.00 90.81 180 ALA A O 1
ATOM 1395 N N . ARG A 1 181 ? -4.214 -1.561 -3.305 1.00 92.12 181 ARG A N 1
ATOM 1396 C CA . ARG A 1 181 ? -3.054 -1.177 -2.506 1.00 92.12 181 ARG A CA 1
ATOM 1397 C C . ARG A 1 181 ? -2.245 -0.081 -3.186 1.00 92.12 181 ARG A C 1
ATOM 1399 O O . ARG A 1 181 ? -2.095 0.992 -2.613 1.00 92.12 181 ARG A O 1
ATOM 1406 N N . ALA A 1 182 ? -1.799 -0.302 -4.421 1.00 88.50 182 ALA A N 1
ATOM 1407 C CA . ALA A 1 182 ? -1.035 0.687 -5.174 1.00 88.50 182 ALA A CA 1
ATOM 1408 C C . ALA A 1 182 ? -1.778 2.028 -5.293 1.00 88.50 182 ALA A C 1
ATOM 1410 O O . ALA A 1 182 ? -1.187 3.071 -5.030 1.00 88.50 182 ALA A O 1
ATOM 1411 N N . ALA A 1 183 ? -3.078 2.012 -5.609 1.00 87.69 183 ALA A N 1
ATOM 1412 C CA . ALA A 1 183 ? -3.880 3.228 -5.743 1.00 87.69 183 ALA A CA 1
ATOM 1413 C C . ALA A 1 183 ? -3.963 4.041 -4.439 1.00 87.69 183 ALA A C 1
ATOM 1415 O O . ALA A 1 183 ? -3.930 5.269 -4.472 1.00 87.69 183 ALA A O 1
ATOM 1416 N N . PHE A 1 184 ? -4.070 3.379 -3.285 1.00 91.12 184 PHE A N 1
ATOM 1417 C CA . PHE A 1 184 ? -4.146 4.074 -2.000 1.00 91.12 184 PHE A CA 1
ATOM 1418 C C . PHE A 1 184 ? -2.775 4.441 -1.423 1.00 91.12 184 PHE A C 1
ATOM 1420 O O . PHE A 1 184 ? -2.690 5.446 -0.726 1.00 91.12 184 PHE A O 1
ATOM 1427 N N . LEU A 1 185 ? -1.709 3.699 -1.732 1.00 89.44 185 LEU A N 1
ATOM 1428 C CA . LEU A 1 185 ? -0.344 4.065 -1.329 1.00 89.44 185 LEU A CA 1
ATOM 1429 C C . LEU A 1 185 ? 0.223 5.221 -2.153 1.00 89.44 185 LEU A C 1
ATOM 1431 O O . LEU A 1 185 ? 0.983 6.036 -1.643 1.00 89.44 185 LEU A O 1
ATOM 1435 N N . LEU A 1 186 ? -0.166 5.316 -3.419 1.00 85.12 186 LEU A N 1
ATOM 1436 C CA . LEU A 1 186 ? 0.256 6.376 -4.321 1.00 85.12 186 LEU A CA 1
ATOM 1437 C C . LEU A 1 186 ? -0.821 7.464 -4.342 1.00 85.12 186 LEU A C 1
ATOM 1439 O O . LEU A 1 186 ? -1.507 7.625 -5.331 1.00 85.12 186 LEU A O 1
ATOM 1443 N N . GLY A 1 187 ? -1.042 8.168 -3.232 1.00 84.44 187 GLY A N 1
ATOM 1444 C CA . GLY A 1 187 ? -1.890 9.372 -3.201 1.00 84.44 187 GLY A CA 1
ATOM 1445 C C . GLY A 1 187 ? -3.389 9.166 -2.935 1.00 84.44 187 GLY A C 1
ATOM 1446 O O . GLY A 1 187 ? -4.084 10.123 -2.600 1.00 84.44 187 GLY A O 1
ATOM 1447 N N . GLY A 1 188 ? -3.921 7.941 -2.981 1.00 88.62 188 GLY A N 1
ATOM 1448 C CA . GLY A 1 188 ? -5.308 7.683 -2.566 1.00 88.62 188 GLY A CA 1
ATOM 1449 C C . GLY A 1 188 ? -5.536 7.678 -1.043 1.00 88.62 188 GLY A C 1
ATOM 1450 O O . GLY A 1 188 ? -6.690 7.680 -0.599 1.00 88.62 188 GLY A O 1
ATOM 1451 N N . CYS A 1 189 ? -4.474 7.660 -0.229 1.00 93.19 189 CYS A N 1
ATOM 1452 C CA . CYS A 1 189 ? -4.536 7.442 1.223 1.00 93.19 189 CYS A CA 1
ATOM 1453 C C . CYS A 1 189 ? -5.456 8.436 1.947 1.00 93.19 189 CYS A C 1
ATOM 1455 O O . CYS A 1 189 ? -6.295 8.024 2.752 1.00 93.19 189 CYS A O 1
ATOM 1457 N N . GLY A 1 190 ? -5.397 9.724 1.594 1.00 90.88 190 GLY A N 1
ATOM 1458 C CA . GLY A 1 190 ? -6.259 10.756 2.170 1.00 90.88 190 GLY A CA 1
ATOM 1459 C C . GLY A 1 190 ? -7.747 10.491 1.926 1.00 90.88 190 GLY A C 1
ATOM 1460 O O . GLY A 1 190 ? -8.557 10.589 2.851 1.00 90.88 190 GLY A O 1
ATOM 1461 N N . ALA A 1 191 ? -8.124 10.096 0.704 1.00 90.75 191 ALA A N 1
ATOM 1462 C CA . ALA A 1 191 ? -9.516 9.803 0.355 1.00 90.75 191 ALA A CA 1
ATOM 1463 C C . ALA A 1 191 ? -10.068 8.604 1.145 1.00 90.75 191 ALA A C 1
ATOM 1465 O O . ALA A 1 191 ? -11.209 8.647 1.620 1.00 90.75 191 ALA A O 1
ATOM 1466 N N . LEU A 1 192 ? -9.256 7.558 1.328 1.00 93.81 192 LEU A N 1
ATOM 1467 C CA . LEU A 1 192 ? -9.613 6.400 2.148 1.00 93.81 192 LEU A CA 1
ATOM 1468 C C . LEU A 1 192 ? -9.738 6.770 3.628 1.00 93.81 192 LEU A C 1
ATOM 1470 O O . LEU A 1 192 ? -10.750 6.445 4.254 1.00 93.81 192 LEU A O 1
ATOM 1474 N N . ALA A 1 193 ? -8.772 7.508 4.175 1.00 94.94 193 ALA A N 1
ATOM 1475 C CA . ALA A 1 193 ? -8.808 7.970 5.558 1.00 94.94 193 ALA A CA 1
ATOM 1476 C C . ALA A 1 193 ? -10.034 8.855 5.836 1.00 94.94 193 ALA A C 1
ATOM 1478 O O . ALA A 1 193 ? -10.750 8.643 6.816 1.00 94.94 193 ALA A O 1
ATOM 1479 N N . ALA A 1 194 ? -10.360 9.781 4.930 1.00 92.25 194 ALA A N 1
ATOM 1480 C CA . ALA A 1 194 ? -11.560 10.607 5.026 1.00 92.25 194 ALA A CA 1
ATOM 1481 C C . ALA A 1 194 ? -12.852 9.774 4.962 1.00 92.25 194 ALA A C 1
ATOM 1483 O O . ALA A 1 194 ? -13.804 10.039 5.703 1.00 92.25 194 ALA A O 1
ATOM 1484 N N . ALA A 1 195 ? -12.904 8.747 4.107 1.00 93.44 195 ALA A N 1
ATOM 1485 C CA . ALA A 1 195 ? -14.042 7.836 4.043 1.00 93.44 195 ALA A CA 1
ATOM 1486 C C . ALA A 1 195 ? -14.225 7.054 5.357 1.00 93.44 195 ALA A C 1
ATOM 1488 O O . ALA A 1 195 ? -15.341 7.006 5.881 1.00 93.44 195 ALA A O 1
ATOM 1489 N N . MET A 1 196 ? -13.142 6.523 5.933 1.00 96.31 196 MET A N 1
ATOM 1490 C CA . MET A 1 196 ? -13.171 5.829 7.226 1.00 96.31 196 MET A CA 1
ATOM 1491 C C . MET A 1 196 ? -13.558 6.766 8.378 1.00 96.31 196 MET A C 1
ATOM 1493 O O . MET A 1 196 ? -14.400 6.408 9.207 1.00 96.31 196 MET A O 1
ATOM 1497 N N . HIS A 1 197 ? -13.024 7.991 8.402 1.00 94.88 197 HIS A N 1
ATOM 1498 C CA . HIS A 1 197 ? -13.410 9.018 9.368 1.00 94.88 197 HIS A CA 1
ATOM 1499 C C . HIS A 1 197 ? -14.915 9.299 9.316 1.00 94.88 197 HIS A C 1
ATOM 1501 O O . HIS A 1 197 ? -15.582 9.290 10.347 1.00 94.88 197 HIS A O 1
ATOM 1507 N N . ARG A 1 198 ? -15.490 9.490 8.122 1.00 93.75 198 ARG A N 1
ATOM 1508 C CA . ARG A 1 198 ? -16.939 9.718 7.973 1.00 93.75 198 ARG A CA 1
ATOM 1509 C C . ARG A 1 198 ? -17.775 8.522 8.426 1.00 93.75 198 ARG A C 1
ATOM 1511 O O . ARG A 1 198 ? -18.841 8.720 9.004 1.00 93.75 198 ARG A O 1
ATOM 1518 N N . ALA A 1 199 ? -17.312 7.303 8.159 1.00 96.06 199 ALA A N 1
ATOM 1519 C CA . ALA A 1 199 ? -18.038 6.085 8.504 1.00 96.06 199 ALA A CA 1
ATOM 1520 C C . ALA A 1 199 ? -18.027 5.785 10.012 1.00 96.06 199 ALA A C 1
ATOM 1522 O O . ALA A 1 199 ? -19.033 5.320 10.552 1.00 96.06 199 ALA A O 1
ATOM 1523 N N . HIS A 1 200 ? -16.915 6.060 10.698 1.00 96.69 200 HIS A N 1
ATOM 1524 C CA . HIS A 1 200 ? -16.703 5.604 12.076 1.00 96.69 200 HIS A CA 1
ATOM 1525 C C . HIS A 1 200 ? -16.451 6.719 13.100 1.00 96.69 200 HIS A C 1
ATOM 1527 O O . HIS A 1 200 ? -16.473 6.462 14.304 1.00 96.69 200 HIS A O 1
ATOM 1533 N N . GLY A 1 201 ? -16.211 7.951 12.652 1.00 95.69 201 GLY A N 1
ATOM 1534 C CA . GLY A 1 201 ? -15.810 9.079 13.497 1.00 95.69 201 GLY A CA 1
ATOM 1535 C C . GLY A 1 201 ? -14.376 8.982 14.026 1.00 95.69 201 GLY A C 1
ATOM 1536 O O . GLY A 1 201 ? -14.027 9.705 14.958 1.00 95.69 201 GLY A O 1
ATOM 1537 N N . TRP A 1 202 ? -13.557 8.077 13.483 1.00 96.88 202 TRP A N 1
ATOM 1538 C CA . TRP A 1 202 ? -12.178 7.859 13.928 1.00 96.88 202 TRP A CA 1
ATOM 1539 C C . TRP A 1 202 ? -11.282 9.037 13.532 1.00 96.88 202 TRP A C 1
ATOM 1541 O O . TRP A 1 202 ? -11.402 9.505 12.400 1.00 96.88 202 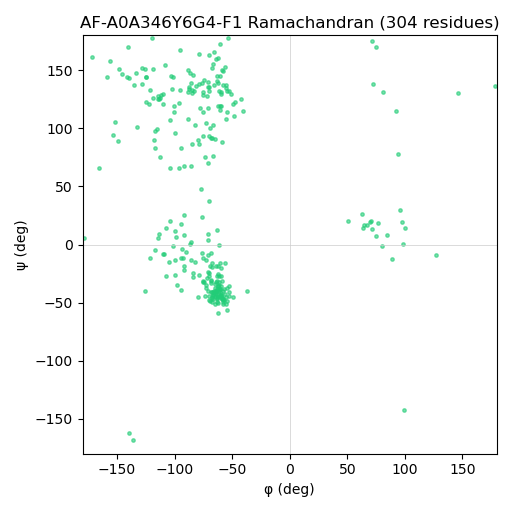TRP A O 1
ATOM 1551 N N . PRO A 1 203 ? -10.411 9.551 14.421 1.00 96.44 203 PRO A N 1
ATOM 1552 C CA . PRO A 1 203 ? -9.505 10.647 14.084 1.00 96.44 203 PRO A CA 1
ATOM 1553 C C . PRO A 1 203 ? -8.609 10.292 12.899 1.00 96.44 203 PRO A C 1
ATOM 1555 O O . PRO A 1 203 ? -8.073 9.189 12.849 1.00 96.44 203 PRO A O 1
ATOM 1558 N N . VAL A 1 204 ? -8.431 11.228 11.972 1.00 96.50 204 VAL A N 1
ATOM 1559 C CA . VAL A 1 204 ? -7.436 11.098 10.903 1.00 96.50 204 VAL A CA 1
ATOM 1560 C C . VAL A 1 204 ? -6.066 11.442 11.481 1.00 96.50 204 VAL A C 1
ATOM 1562 O O . VAL A 1 204 ? -5.952 12.382 12.268 1.00 96.50 204 VAL A O 1
ATOM 1565 N N . VAL A 1 205 ? -5.042 10.676 11.116 1.00 96.56 205 VAL A N 1
ATOM 1566 C CA . VAL A 1 205 ? -3.656 10.890 11.549 1.00 96.56 205 VAL A CA 1
ATOM 1567 C C . VAL A 1 205 ? -2.729 10.914 10.341 1.00 96.56 205 VAL A C 1
ATOM 1569 O O . VAL A 1 205 ? -2.894 10.115 9.419 1.00 96.56 205 VAL A O 1
ATOM 1572 N N . GLY A 1 206 ? -1.776 11.841 10.344 1.00 95.12 206 GLY A N 1
ATOM 1573 C CA . GLY A 1 206 ? -0.737 11.954 9.323 1.00 95.12 206 GLY A CA 1
ATOM 1574 C C . GLY A 1 206 ? 0.591 11.403 9.825 1.00 95.12 206 GLY A C 1
ATOM 1575 O O . GLY A 1 206 ? 0.897 11.536 11.010 1.00 95.12 206 GLY A O 1
ATOM 1576 N N . LEU A 1 207 ? 1.357 10.792 8.926 1.00 93.25 207 LEU A N 1
ATOM 1577 C CA . LEU A 1 207 ? 2.741 10.385 9.140 1.00 93.25 207 LEU A CA 1
ATOM 1578 C C . LEU A 1 207 ? 3.664 11.419 8.494 1.00 93.25 207 LEU A C 1
ATOM 1580 O O . LEU A 1 207 ? 3.584 11.641 7.284 1.00 93.25 207 LEU A O 1
ATOM 1584 N N . TRP A 1 208 ? 4.518 12.057 9.291 1.00 90.25 208 TRP A N 1
ATOM 1585 C CA . TRP A 1 208 ? 5.313 13.206 8.859 1.00 90.25 208 TRP A CA 1
ATOM 1586 C C . TRP A 1 208 ? 6.797 12.843 8.790 1.00 90.25 208 TRP A C 1
ATOM 1588 O O . TRP A 1 208 ? 7.358 12.306 9.744 1.00 90.25 208 TRP A O 1
ATOM 1598 N N . ALA A 1 209 ? 7.434 13.125 7.651 1.00 79.62 209 ALA A N 1
ATOM 1599 C CA . ALA A 1 209 ? 8.891 13.028 7.495 1.00 79.62 209 ALA A CA 1
ATOM 1600 C C . ALA A 1 209 ? 9.571 14.402 7.608 1.00 79.62 209 ALA A C 1
ATOM 1602 O O . ALA A 1 209 ? 10.743 14.490 7.969 1.00 79.62 209 ALA A O 1
ATOM 1603 N N . THR A 1 210 ? 8.837 15.467 7.287 1.00 78.31 210 THR A N 1
ATOM 1604 C CA . THR A 1 210 ? 9.251 16.869 7.379 1.00 78.31 210 THR A CA 1
ATOM 1605 C C . THR A 1 210 ? 8.079 17.707 7.893 1.00 78.31 210 THR A C 1
ATOM 1607 O O . THR A 1 210 ? 6.951 17.220 7.963 1.00 78.31 210 THR A O 1
ATOM 1610 N N . ASP A 1 211 ? 8.336 18.970 8.232 1.00 74.50 211 ASP A N 1
ATOM 1611 C CA . ASP A 1 211 ? 7.353 19.862 8.864 1.00 74.50 211 ASP A CA 1
ATOM 1612 C C . ASP A 1 211 ? 6.213 20.328 7.927 1.00 74.50 211 ASP A C 1
ATOM 1614 O O . ASP A 1 211 ? 5.268 20.971 8.385 1.00 74.50 211 ASP A O 1
ATOM 1618 N N . ASP A 1 212 ? 6.291 20.057 6.619 1.00 76.75 212 ASP A N 1
ATOM 1619 C CA . ASP A 1 212 ? 5.433 20.725 5.629 1.00 76.75 212 ASP A CA 1
ATOM 1620 C C . ASP A 1 212 ? 4.155 19.935 5.273 1.00 76.75 212 ASP A C 1
ATOM 1622 O O . ASP A 1 212 ? 3.075 20.530 5.140 1.00 76.75 212 ASP A O 1
ATOM 1626 N N . GLU A 1 213 ? 4.232 18.601 5.156 1.00 80.62 213 GLU A N 1
ATOM 1627 C CA . GLU A 1 213 ? 3.082 17.756 4.797 1.00 80.62 213 GLU A CA 1
ATOM 1628 C C . GLU A 1 213 ? 3.254 16.283 5.226 1.00 80.62 213 GLU A C 1
ATOM 1630 O O . GLU A 1 213 ? 4.369 15.753 5.146 1.00 80.62 213 GLU A O 1
ATOM 1635 N N . PRO A 1 214 ? 2.181 15.578 5.657 1.00 89.12 214 PRO A N 1
ATOM 1636 C CA . PRO A 1 214 ? 2.280 14.148 5.892 1.00 89.12 214 PRO A CA 1
ATOM 1637 C C . PRO A 1 214 ? 2.415 13.416 4.556 1.00 89.12 214 PRO A C 1
ATOM 1639 O O . PRO A 1 214 ? 1.620 13.622 3.642 1.00 89.12 214 PRO A O 1
ATOM 1642 N N . PHE A 1 215 ? 3.379 12.505 4.453 1.00 88.25 215 PHE A N 1
ATOM 1643 C CA . PHE A 1 215 ? 3.570 11.715 3.233 1.00 88.25 215 PHE A CA 1
ATOM 1644 C C . PHE A 1 215 ? 2.618 10.508 3.163 1.00 88.25 215 PHE A C 1
ATOM 1646 O O . PHE A 1 215 ? 2.454 9.908 2.103 1.00 88.25 215 PHE A O 1
ATOM 1653 N N . HIS A 1 216 ? 1.982 10.141 4.282 1.00 93.56 216 HIS A N 1
ATOM 1654 C CA . HIS A 1 216 ? 0.949 9.106 4.333 1.00 93.56 216 HIS A CA 1
ATOM 1655 C C . HIS A 1 216 ? -0.087 9.396 5.418 1.00 93.56 216 HIS A C 1
ATOM 1657 O O . HIS A 1 216 ? 0.215 10.030 6.432 1.00 93.56 216 HIS A O 1
ATOM 1663 N N . VAL A 1 217 ? -1.324 8.937 5.215 1.00 94.94 217 VAL A N 1
ATOM 1664 C CA . VAL A 1 217 ? -2.453 9.232 6.106 1.00 94.94 217 VAL A CA 1
ATOM 1665 C C . VAL A 1 217 ? -3.277 7.982 6.387 1.00 94.94 217 VAL A C 1
ATOM 1667 O O . VAL A 1 217 ? -3.603 7.211 5.487 1.00 94.94 217 VAL A O 1
ATOM 1670 N N . GLY A 1 218 ? -3.652 7.821 7.655 1.00 96.00 218 GLY A N 1
ATOM 1671 C CA . GLY A 1 218 ? -4.520 6.755 8.146 1.00 96.00 218 GLY A CA 1
ATOM 1672 C C . GLY A 1 218 ? -5.561 7.287 9.130 1.00 96.00 218 GLY A C 1
ATOM 1673 O O . GLY A 1 218 ? -5.756 8.495 9.284 1.00 96.00 218 GLY A O 1
ATOM 1674 N N . VAL A 1 219 ? -6.245 6.380 9.825 1.00 96.81 219 VAL A N 1
ATOM 1675 C CA . VAL A 1 219 ? -7.174 6.724 10.915 1.00 96.81 219 VAL A CA 1
ATOM 1676 C C . VAL A 1 219 ? -6.817 5.990 12.198 1.00 96.81 219 VAL A C 1
ATOM 1678 O O . VAL A 1 219 ? -6.416 4.833 12.169 1.00 96.81 219 VAL A O 1
ATOM 1681 N N . LEU A 1 220 ? -7.001 6.644 13.341 1.00 97.38 220 LEU A N 1
ATOM 1682 C CA . LEU A 1 220 ? -6.763 6.056 14.654 1.00 97.38 220 LEU A CA 1
ATOM 1683 C C . LEU A 1 220 ? -8.028 5.351 15.161 1.00 97.38 220 LEU A C 1
ATOM 1685 O O . LEU A 1 220 ? -9.009 5.994 15.544 1.00 97.38 220 LEU A O 1
ATOM 1689 N N . ALA A 1 221 ? -8.007 4.022 15.179 1.00 97.69 221 ALA A N 1
ATOM 1690 C CA . ALA A 1 221 ? -9.098 3.205 15.691 1.00 97.69 221 ALA A CA 1
ATOM 1691 C C . ALA A 1 221 ? -9.222 3.301 17.234 1.00 97.69 221 ALA A C 1
ATOM 1693 O O . ALA A 1 221 ? -8.289 3.730 17.920 1.00 97.69 221 ALA A O 1
ATOM 1694 N N . PRO A 1 222 ? -10.362 2.894 17.838 1.00 97.62 222 PRO A N 1
ATOM 1695 C CA . PRO A 1 222 ? -10.606 3.040 19.279 1.00 97.62 222 PRO A CA 1
ATOM 1696 C C . PRO A 1 222 ? -9.661 2.240 20.184 1.00 97.62 222 PRO A C 1
ATOM 1698 O O . PRO A 1 222 ? -9.575 2.522 21.378 1.00 97.62 222 PRO A O 1
ATOM 1701 N N . ASP A 1 223 ? -8.990 1.224 19.641 1.00 97.00 223 ASP A N 1
ATOM 1702 C CA . ASP A 1 223 ? -7.969 0.432 20.332 1.00 97.00 223 ASP A CA 1
ATOM 1703 C C . ASP A 1 223 ? -6.562 1.052 20.248 1.00 97.00 223 ASP A C 1
ATOM 1705 O O . ASP A 1 223 ? -5.620 0.505 20.822 1.00 97.00 223 ASP A O 1
ATOM 1709 N N . GLY A 1 224 ? -6.427 2.207 19.588 1.00 96.25 224 GLY A N 1
ATOM 1710 C CA . GLY A 1 224 ? -5.175 2.942 19.432 1.00 96.25 224 GLY A CA 1
ATOM 1711 C C . GLY A 1 224 ? -4.306 2.470 18.266 1.00 96.25 224 GLY A C 1
ATOM 1712 O O . GLY A 1 224 ? -3.164 2.917 18.166 1.00 96.25 224 GLY A O 1
ATOM 1713 N N . LEU A 1 225 ? -4.808 1.579 17.404 1.00 96.75 225 LEU A N 1
ATOM 1714 C CA . LEU A 1 225 ? -4.119 1.186 16.175 1.00 96.75 225 LEU A CA 1
ATOM 1715 C C . LEU A 1 225 ? -4.403 2.181 15.046 1.00 96.75 225 LEU A C 1
ATOM 1717 O O . LEU A 1 225 ? -5.505 2.721 14.945 1.00 96.75 225 LEU A O 1
ATOM 1721 N N . VAL A 1 226 ? -3.412 2.398 14.185 1.00 96.94 226 VAL A N 1
ATOM 1722 C CA . VAL A 1 226 ? -3.580 3.137 12.933 1.00 96.94 226 VAL A CA 1
ATOM 1723 C C . VAL A 1 226 ? -4.075 2.169 11.868 1.00 96.94 226 VAL A C 1
ATOM 1725 O O . VAL A 1 226 ? -3.520 1.083 11.717 1.00 96.94 226 VAL A O 1
ATOM 1728 N N . VAL A 1 227 ? -5.139 2.548 11.166 1.00 97.56 227 VAL A N 1
ATOM 1729 C CA . VAL A 1 227 ? -5.738 1.765 10.087 1.00 97.56 227 VAL A CA 1
ATOM 1730 C C . VAL A 1 227 ? -5.573 2.504 8.763 1.00 97.56 227 VAL A C 1
ATOM 1732 O O . VAL A 1 227 ? -5.962 3.670 8.653 1.00 97.56 227 VAL A O 1
ATOM 1735 N N . ASP A 1 228 ? -5.030 1.817 7.763 1.00 96.44 228 ASP A N 1
ATOM 1736 C CA . ASP A 1 228 ? -4.920 2.268 6.374 1.00 96.44 228 ASP A CA 1
ATOM 1737 C C . ASP A 1 228 ? -5.221 1.116 5.393 1.00 96.44 228 ASP A C 1
ATOM 1739 O O . ASP A 1 228 ? -5.850 0.128 5.776 1.00 96.44 228 ASP A O 1
ATOM 1743 N N . ILE A 1 229 ? -4.828 1.240 4.118 1.00 95.75 229 ILE A N 1
ATOM 1744 C CA . ILE A 1 229 ? -5.093 0.201 3.111 1.00 95.75 229 ILE A CA 1
ATOM 1745 C C . ILE A 1 229 ? -4.432 -1.150 3.432 1.00 95.75 229 ILE A C 1
ATOM 1747 O O . ILE A 1 229 ? -4.979 -2.186 3.054 1.00 95.75 229 ILE A O 1
ATOM 1751 N N . ASP A 1 230 ? -3.321 -1.150 4.172 1.00 94.69 230 ASP A N 1
ATOM 1752 C CA . ASP A 1 230 ? -2.596 -2.353 4.582 1.00 94.69 230 ASP A CA 1
ATOM 1753 C C . ASP A 1 230 ? -3.166 -2.963 5.875 1.00 94.69 230 ASP A C 1
ATOM 1755 O O . ASP A 1 230 ? -2.715 -4.011 6.331 1.00 94.69 230 ASP A O 1
ATOM 1759 N N . GLY A 1 231 ? -4.230 -2.385 6.437 1.00 95.00 231 GLY A N 1
ATOM 1760 C CA . GLY A 1 231 ? -4.910 -2.903 7.618 1.00 95.00 231 GLY A CA 1
ATOM 1761 C C . GLY A 1 231 ? -4.480 -2.175 8.884 1.00 95.00 231 GLY A C 1
ATOM 1762 O O . GLY A 1 231 ? -4.364 -0.955 8.888 1.00 95.00 231 GLY A O 1
ATOM 1763 N N . ALA A 1 232 ? -4.352 -2.899 10.001 1.00 96.44 232 ALA A N 1
ATOM 1764 C CA . ALA A 1 232 ? -4.121 -2.298 11.314 1.00 96.44 232 ALA A CA 1
ATOM 1765 C C . ALA A 1 232 ? -2.658 -2.397 11.768 1.00 96.44 232 ALA A C 1
ATOM 1767 O O . ALA A 1 232 ? -2.059 -3.473 11.756 1.00 96.44 232 ALA A O 1
ATOM 1768 N N . HIS A 1 233 ? -2.122 -1.290 12.271 1.00 95.00 233 HIS A N 1
ATOM 1769 C CA . HIS A 1 233 ? -0.732 -1.146 12.684 1.00 95.00 233 HIS A CA 1
ATOM 1770 C C . HIS A 1 233 ? -0.643 -0.463 14.048 1.00 95.00 233 HIS A C 1
ATOM 1772 O O . HIS A 1 233 ? -1.434 0.419 14.384 1.00 95.00 233 HIS A O 1
ATOM 1778 N N . THR A 1 234 ? 0.356 -0.816 14.852 1.00 94.88 234 THR A N 1
ATOM 1779 C CA . THR A 1 234 ? 0.828 0.134 15.869 1.00 94.88 234 THR A CA 1
ATOM 1780 C C . THR A 1 234 ? 1.478 1.337 15.174 1.00 94.88 234 THR A C 1
ATOM 1782 O O . THR A 1 234 ? 1.993 1.178 14.068 1.00 94.88 234 THR A O 1
ATOM 1785 N N . PRO A 1 235 ? 1.540 2.523 15.803 1.00 92.81 235 PRO A N 1
ATOM 1786 C CA . PRO A 1 235 ? 2.193 3.680 15.188 1.00 92.81 235 PRO A CA 1
ATOM 1787 C C . PRO A 1 235 ? 3.642 3.416 14.742 1.00 92.81 235 PRO A C 1
ATOM 1789 O O . PRO A 1 235 ? 4.041 3.852 13.671 1.00 92.81 235 PRO A O 1
ATOM 1792 N N . GLN A 1 236 ? 4.404 2.629 15.514 1.00 91.31 236 GLN A N 1
ATOM 1793 C CA . GLN A 1 236 ? 5.770 2.236 15.145 1.00 91.31 236 GLN A CA 1
ATOM 1794 C C . GLN A 1 236 ? 5.794 1.303 13.924 1.00 91.31 236 GLN A C 1
ATOM 1796 O O . GLN A 1 236 ? 6.605 1.493 13.025 1.00 91.31 236 GLN A O 1
ATOM 1801 N N . GLU A 1 237 ? 4.932 0.277 13.891 1.00 92.94 237 GLU A N 1
ATOM 1802 C CA . GLU A 1 237 ? 4.820 -0.627 12.733 1.00 92.94 237 GLU A CA 1
ATOM 1803 C C . GLU A 1 237 ? 4.412 0.144 11.474 1.00 92.94 237 GLU A C 1
ATOM 1805 O O . GLU A 1 237 ? 4.928 -0.142 10.399 1.00 92.94 237 GLU A O 1
ATOM 1810 N N . TRP A 1 238 ? 3.525 1.128 11.624 1.00 93.44 238 TRP A N 1
ATOM 1811 C CA . TRP A 1 238 ? 3.072 1.998 10.546 1.00 93.44 238 TRP A CA 1
ATOM 1812 C C . TRP A 1 238 ? 4.216 2.858 9.999 1.00 93.44 238 TRP A C 1
ATOM 1814 O O . TRP A 1 238 ? 4.500 2.811 8.809 1.00 93.44 238 TRP A O 1
ATOM 1824 N N . ALA A 1 239 ? 4.950 3.547 10.877 1.00 92.00 239 ALA A N 1
ATOM 1825 C CA . ALA A 1 239 ? 6.132 4.327 10.514 1.00 92.00 239 ALA A CA 1
ATOM 1826 C C . ALA A 1 239 ? 7.174 3.496 9.742 1.00 92.00 239 ALA A C 1
ATOM 1828 O O . ALA A 1 239 ? 7.625 3.887 8.665 1.00 92.00 239 ALA A O 1
ATOM 1829 N N . MET A 1 240 ? 7.507 2.306 10.255 1.00 89.50 240 MET A N 1
ATOM 1830 C CA . MET A 1 240 ? 8.473 1.406 9.617 1.00 89.50 240 MET A CA 1
ATOM 1831 C C . MET A 1 240 ? 7.999 0.893 8.254 1.00 89.50 240 MET A C 1
ATOM 1833 O O . MET A 1 240 ? 8.819 0.761 7.347 1.00 89.50 240 MET A O 1
ATOM 1837 N N . ALA A 1 241 ? 6.701 0.604 8.095 1.00 89.38 241 ALA A N 1
ATOM 1838 C CA . ALA A 1 241 ? 6.143 0.103 6.837 1.00 89.38 241 ALA A CA 1
ATOM 1839 C C . ALA A 1 241 ? 6.350 1.081 5.671 1.00 89.38 241 ALA A C 1
ATOM 1841 O O . ALA A 1 241 ? 6.475 0.645 4.528 1.00 89.38 241 ALA A O 1
ATOM 1842 N N . TYR A 1 242 ? 6.458 2.377 5.972 1.00 87.56 242 TYR A N 1
ATOM 1843 C CA . TYR A 1 242 ? 6.687 3.425 4.982 1.00 87.56 242 TYR A CA 1
ATOM 1844 C C . TYR A 1 242 ? 8.092 4.027 5.012 1.00 87.56 242 TYR A C 1
ATOM 1846 O O . TYR A 1 242 ? 8.328 5.073 4.414 1.00 87.56 242 TYR A O 1
ATOM 1854 N N . GLY A 1 243 ? 9.038 3.378 5.698 1.00 86.81 243 GLY A N 1
ATOM 1855 C CA . GLY A 1 243 ? 10.422 3.846 5.754 1.00 86.81 243 GLY A CA 1
ATOM 1856 C C . GLY A 1 243 ? 10.576 5.216 6.416 1.00 86.81 243 GLY A C 1
ATOM 1857 O O . GLY A 1 243 ? 11.533 5.929 6.110 1.00 86.81 243 GLY A O 1
ATOM 1858 N N . ALA A 1 244 ? 9.646 5.586 7.302 1.00 85.81 244 ALA A N 1
ATOM 1859 C CA . ALA A 1 244 ? 9.769 6.798 8.093 1.00 85.81 244 ALA A CA 1
ATOM 1860 C C . ALA A 1 244 ? 11.008 6.693 9.003 1.00 85.81 244 ALA A C 1
ATOM 1862 O O . ALA A 1 244 ? 11.323 5.596 9.484 1.00 85.81 244 ALA A O 1
ATOM 1863 N N . PRO A 1 245 ? 11.724 7.800 9.252 1.00 82.12 245 PRO A N 1
ATOM 1864 C CA . PRO A 1 245 ? 12.852 7.789 10.172 1.00 82.12 245 PRO A CA 1
ATOM 1865 C C . PRO A 1 245 ? 12.391 7.473 11.608 1.00 82.12 245 PRO A C 1
ATOM 1867 O O . PRO A 1 245 ? 11.221 7.639 11.953 1.00 82.12 245 PRO A O 1
ATOM 1870 N N . ASP A 1 246 ? 13.311 7.015 12.462 1.00 81.25 246 ASP A N 1
ATOM 1871 C CA . ASP A 1 246 ? 13.004 6.610 13.848 1.00 81.25 246 ASP A CA 1
ATOM 1872 C C . ASP A 1 246 ? 12.395 7.741 14.703 1.00 81.25 246 ASP A C 1
ATOM 1874 O O . ASP A 1 246 ? 11.787 7.474 15.741 1.00 81.25 246 ASP A O 1
ATOM 1878 N N . ASP A 1 247 ? 12.585 8.995 14.291 1.00 80.75 247 ASP A N 1
ATOM 1879 C CA . ASP A 1 247 ? 12.058 10.205 14.918 1.00 80.75 247 ASP A CA 1
ATOM 1880 C C . ASP A 1 247 ? 10.804 10.759 14.228 1.00 80.75 247 ASP A C 1
ATOM 1882 O O . ASP A 1 247 ? 10.390 11.871 14.548 1.00 80.75 247 ASP A O 1
ATOM 1886 N N . CYS A 1 248 ? 10.174 10.004 13.319 1.00 81.25 248 CYS A N 1
ATOM 1887 C CA . CYS A 1 248 ? 8.933 10.455 12.703 1.00 81.25 248 CYS A CA 1
ATOM 1888 C C . CYS A 1 248 ? 7.837 10.630 13.762 1.00 81.25 248 CYS A C 1
ATOM 1890 O O . CYS A 1 248 ? 7.659 9.802 14.668 1.00 81.25 248 CYS A O 1
ATOM 1892 N N . GLU A 1 249 ? 7.069 11.698 13.609 1.00 84.06 249 GLU A N 1
ATOM 1893 C CA . GLU A 1 249 ? 5.920 11.982 14.449 1.00 84.06 249 GLU A CA 1
ATOM 1894 C C . GLU A 1 249 ? 4.641 11.604 13.695 1.00 84.06 249 GLU A C 1
ATOM 1896 O O . GLU A 1 249 ? 4.537 11.733 12.471 1.00 84.06 249 GLU A O 1
ATOM 1901 N N . TYR A 1 250 ? 3.652 11.102 14.436 1.00 86.00 250 TYR A N 1
ATOM 1902 C CA . TYR A 1 250 ? 2.298 10.956 13.923 1.00 86.00 250 TYR A CA 1
ATOM 1903 C C . TYR A 1 250 ? 1.391 11.890 14.708 1.00 86.00 250 TYR A C 1
ATOM 1905 O O . TYR A 1 250 ? 1.328 11.841 15.940 1.00 86.00 250 TYR A O 1
ATOM 1913 N N . GLU A 1 251 ? 0.678 12.743 13.985 1.00 90.44 251 GLU A N 1
ATOM 1914 C CA . GLU A 1 251 ? -0.149 13.780 14.586 1.00 90.44 251 GLU A CA 1
ATOM 1915 C C . GLU A 1 251 ? -1.594 13.682 14.088 1.00 90.44 251 GLU A C 1
ATOM 1917 O O . GLU A 1 251 ? -1.829 13.344 12.921 1.00 90.44 251 GLU A O 1
ATOM 1922 N N . PRO A 1 252 ? -2.590 13.962 14.951 1.00 93.31 252 PRO A N 1
ATOM 1923 C CA . PRO A 1 252 ? -3.966 14.121 14.511 1.00 93.31 252 PRO A CA 1
ATOM 1924 C C . PRO A 1 252 ? -4.080 15.253 13.492 1.00 93.31 252 PRO A C 1
ATOM 1926 O O . PRO A 1 252 ? -3.670 16.376 13.770 1.00 93.31 252 PRO A O 1
ATOM 1929 N N . LEU A 1 253 ? -4.718 14.976 12.358 1.00 92.38 253 LEU A N 1
ATOM 1930 C CA . LEU A 1 253 ? -5.075 16.003 11.388 1.00 92.38 253 LEU A CA 1
ATOM 1931 C C . LEU A 1 253 ? -6.417 16.629 11.769 1.00 92.38 253 LEU A C 1
ATOM 1933 O O . LEU A 1 253 ? -7.381 15.949 12.141 1.00 92.38 253 LEU A O 1
ATOM 1937 N N . THR A 1 254 ? -6.514 17.944 11.632 1.00 88.81 254 THR A N 1
ATOM 1938 C CA . THR A 1 254 ? -7.793 18.648 11.651 1.00 88.81 254 THR A CA 1
ATOM 1939 C C . THR A 1 254 ? -8.641 18.254 10.440 1.00 88.81 254 THR A C 1
ATOM 1941 O O . THR A 1 254 ? -8.164 17.691 9.454 1.00 88.81 254 THR A O 1
ATOM 1944 N N . VAL A 1 255 ? -9.935 18.578 10.481 1.00 75.56 255 VAL A N 1
ATOM 1945 C CA . VAL A 1 255 ? -10.834 18.380 9.328 1.00 75.56 255 VAL A CA 1
ATOM 1946 C C . VAL A 1 255 ? -10.355 19.179 8.113 1.00 75.56 255 VAL A C 1
ATOM 1948 O O . VAL A 1 255 ? -10.483 18.710 6.986 1.00 75.56 255 VAL A O 1
ATOM 1951 N N . GLU A 1 256 ? -9.800 20.370 8.340 1.00 80.31 256 GLU A N 1
ATOM 1952 C CA . GLU A 1 256 ? -9.275 21.230 7.280 1.00 80.31 256 GLU A CA 1
ATOM 1953 C C . GLU A 1 256 ? -7.997 20.646 6.670 1.00 80.31 256 GLU A C 1
ATOM 1955 O O . GLU A 1 256 ? -7.907 20.553 5.452 1.00 80.31 256 GLU A O 1
ATOM 1960 N N . GLU A 1 257 ? -7.068 20.148 7.490 1.00 85.06 257 GLU A N 1
ATOM 1961 C CA . GLU A 1 257 ? -5.862 19.455 7.011 1.00 85.06 257 GLU A CA 1
ATOM 1962 C C . GLU A 1 257 ? -6.197 18.138 6.314 1.00 85.06 257 GLU A C 1
ATOM 1964 O O . GLU A 1 257 ? -5.640 17.847 5.265 1.00 85.06 257 GLU A O 1
ATOM 1969 N N . THR A 1 258 ? -7.163 17.377 6.831 1.00 78.69 258 THR A N 1
ATOM 1970 C CA . THR A 1 258 ? -7.670 16.168 6.167 1.00 78.69 258 THR A CA 1
ATOM 1971 C C . THR A 1 258 ? -8.229 16.517 4.790 1.00 78.69 258 THR A C 1
ATOM 1973 O O . THR A 1 258 ? -7.918 15.856 3.8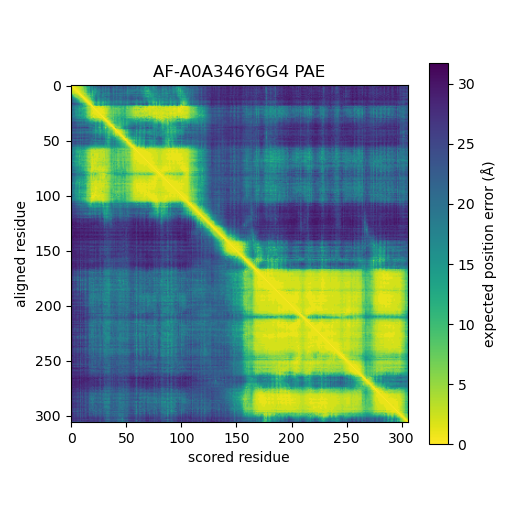05 1.00 78.69 258 THR A O 1
ATOM 1976 N N . ALA A 1 259 ? -9.050 17.568 4.704 1.00 75.06 259 ALA A N 1
ATOM 1977 C CA . ALA A 1 259 ? -9.588 18.034 3.434 1.00 75.06 259 ALA A CA 1
ATOM 1978 C C . ALA A 1 259 ? -8.481 18.554 2.512 1.00 75.06 259 ALA A C 1
ATOM 1980 O O . ALA A 1 259 ? -8.589 18.364 1.305 1.00 75.06 259 ALA A O 1
ATOM 1981 N N . ARG A 1 260 ? -7.427 19.177 3.053 1.00 78.38 260 ARG A N 1
ATOM 1982 C CA . ARG A 1 260 ? -6.248 19.566 2.280 1.00 78.38 260 ARG A CA 1
ATOM 1983 C C . ARG A 1 260 ? -5.584 18.324 1.705 1.00 78.38 260 ARG A C 1
ATOM 1985 O O . ARG A 1 260 ? -5.623 18.193 0.499 1.00 78.38 260 ARG A O 1
ATOM 1992 N N . VAL A 1 261 ? -5.151 17.356 2.513 1.00 74.25 261 VAL A N 1
ATOM 1993 C CA . VAL A 1 261 ? -4.515 16.114 2.024 1.00 74.25 261 VAL A CA 1
ATOM 1994 C C . VAL A 1 261 ? -5.367 15.399 0.965 1.00 74.25 261 VAL A C 1
ATOM 1996 O O . VAL A 1 261 ? -4.852 14.932 -0.042 1.00 74.25 261 VAL A O 1
ATOM 1999 N N . VAL A 1 262 ? -6.691 15.338 1.146 1.00 67.88 262 VAL A N 1
ATOM 2000 C CA . VAL A 1 262 ? -7.609 14.733 0.158 1.00 67.88 262 VAL A C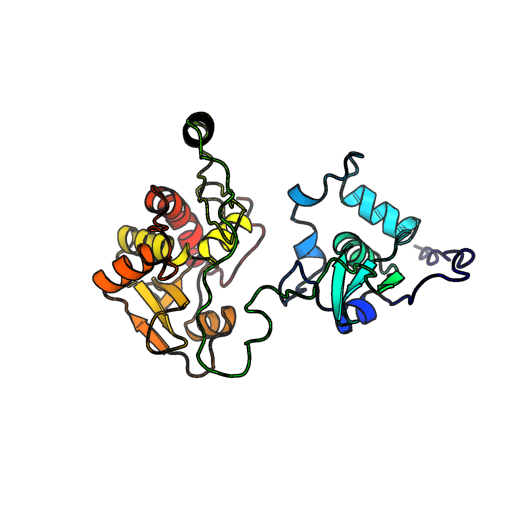A 1
ATOM 2001 C C . VAL A 1 262 ? -7.619 15.487 -1.182 1.00 67.88 262 VAL A C 1
ATOM 2003 O O . VAL A 1 262 ? -7.841 14.872 -2.222 1.00 67.88 262 VAL A O 1
ATOM 2006 N N . ASN A 1 263 ? -7.428 16.809 -1.167 1.00 61.50 263 ASN A N 1
ATOM 2007 C CA . ASN A 1 263 ? -7.535 17.688 -2.337 1.00 61.50 263 ASN A CA 1
ATOM 2008 C C . ASN A 1 263 ? -6.178 18.163 -2.904 1.00 61.50 263 ASN A C 1
ATOM 2010 O O . ASN A 1 263 ? -6.160 18.698 -4.016 1.00 61.50 263 ASN A O 1
ATOM 2014 N N . ASP A 1 264 ? -5.085 18.009 -2.151 1.00 62.12 264 ASP A N 1
ATOM 2015 C CA . ASP A 1 264 ? -3.725 18.484 -2.454 1.00 62.12 264 ASP A CA 1
ATOM 2016 C C . ASP A 1 264 ? -2.791 17.365 -2.923 1.00 62.12 264 ASP A C 1
ATOM 2018 O O . ASP A 1 264 ? -1.581 17.546 -2.965 1.00 62.12 264 ASP A O 1
ATOM 2022 N N . VAL A 1 265 ? -3.341 16.242 -3.397 1.00 52.56 265 VAL A N 1
ATOM 2023 C CA . VAL A 1 265 ? -2.624 15.402 -4.365 1.00 52.56 265 VAL A CA 1
ATOM 2024 C C . VAL A 1 265 ? -2.350 16.296 -5.582 1.00 52.56 265 VAL A C 1
ATOM 2026 O O . VAL A 1 265 ? -3.203 16.453 -6.450 1.00 52.56 265 VAL A O 1
ATOM 2029 N N . ARG A 1 266 ? -1.231 17.018 -5.579 1.00 51.16 266 ARG A N 1
ATOM 2030 C CA . ARG A 1 266 ? -0.863 18.045 -6.554 1.00 51.16 266 ARG A CA 1
ATOM 2031 C C . ARG A 1 266 ? 0.640 18.027 -6.764 1.00 51.16 266 ARG A C 1
ATOM 2033 O O . ARG A 1 266 ? 1.407 17.880 -5.818 1.00 51.16 266 ARG A O 1
ATOM 2040 N N . ARG A 1 267 ? 1.051 18.333 -7.992 1.00 43.56 267 ARG A N 1
ATOM 2041 C CA . ARG A 1 267 ? 2.276 19.104 -8.204 1.00 43.56 267 ARG A CA 1
ATOM 2042 C C . ARG A 1 267 ? 1.943 20.603 -8.181 1.00 43.56 267 ARG A C 1
ATOM 2044 O O . ARG A 1 267 ? 0.824 20.968 -8.549 1.00 43.56 267 ARG A O 1
ATOM 2051 N N . PRO A 1 268 ? 2.870 21.481 -7.757 1.00 39.06 268 PRO A N 1
ATOM 2052 C CA . PRO A 1 268 ? 2.648 22.931 -7.675 1.00 39.06 268 PRO A CA 1
ATOM 2053 C C . PRO A 1 268 ? 2.206 23.613 -8.986 1.00 39.06 268 PRO A C 1
ATOM 2055 O O . PRO A 1 268 ? 1.722 24.745 -8.950 1.00 39.06 268 PRO A O 1
ATOM 2058 N N . ASP A 1 269 ? 2.366 22.945 -10.126 1.00 50.03 269 ASP A N 1
ATOM 2059 C CA . ASP A 1 269 ? 2.167 23.439 -11.488 1.00 50.03 269 ASP A CA 1
ATOM 2060 C C . ASP A 1 269 ? 1.046 22.733 -12.286 1.00 50.03 269 ASP A C 1
ATOM 2062 O O . ASP A 1 269 ? 0.695 23.198 -13.372 1.00 50.03 269 ASP A O 1
ATOM 2066 N N . GLU A 1 270 ? 0.408 21.685 -11.753 1.00 44.22 270 GLU A N 1
ATOM 2067 C CA . GLU A 1 270 ? -0.604 20.888 -12.471 1.00 44.22 270 GLU A CA 1
ATOM 2068 C C . GLU A 1 270 ? -2.047 21.119 -11.955 1.00 44.22 270 GLU A C 1
ATOM 2070 O O . GLU A 1 270 ? -2.289 21.534 -10.817 1.00 44.22 270 GLU A O 1
ATOM 2075 N N . GLN A 1 271 ? -3.046 20.891 -12.824 1.00 42.94 271 GLN A N 1
ATOM 2076 C CA . GLN A 1 271 ? -4.475 21.007 -12.486 1.00 42.94 271 GLN A CA 1
ATOM 2077 C C . GLN A 1 271 ? -4.859 20.108 -11.291 1.00 42.94 271 GLN A C 1
ATOM 2079 O O . GLN A 1 271 ? -4.235 19.072 -11.083 1.00 42.94 271 GLN A O 1
ATOM 2084 N N . PRO A 1 272 ? -5.902 20.462 -10.509 1.00 44.41 272 PRO A N 1
ATOM 2085 C CA . PRO A 1 272 ? -6.312 19.679 -9.345 1.00 44.41 272 PRO A CA 1
ATOM 2086 C C . PRO A 1 272 ? -6.586 18.212 -9.712 1.00 44.41 272 PRO A C 1
ATOM 2088 O O . PRO A 1 272 ? -7.569 17.907 -10.383 1.00 44.41 272 PRO A O 1
ATOM 2091 N N . PHE A 1 273 ? -5.751 17.317 -9.184 1.00 48.97 273 PHE A N 1
ATOM 2092 C CA . PHE A 1 273 ? -5.818 15.854 -9.304 1.00 48.97 273 PHE A CA 1
ATOM 2093 C C . PHE A 1 273 ? -6.901 15.230 -8.411 1.00 48.97 273 PHE A C 1
ATOM 2095 O O . PHE A 1 273 ? -6.853 14.054 -8.053 1.00 48.97 273 PHE A O 1
ATOM 2102 N N . GLY A 1 274 ? -7.915 16.015 -8.040 1.00 48.47 274 GLY A N 1
ATOM 2103 C CA . GLY A 1 274 ? -9.079 15.499 -7.343 1.00 48.47 274 GLY A CA 1
ATOM 2104 C C . GLY A 1 274 ? -9.844 14.607 -8.303 1.00 48.47 274 GLY A C 1
ATOM 2105 O O . GLY A 1 274 ? -10.679 15.114 -9.044 1.00 48.47 274 GLY A O 1
ATOM 2106 N N . ILE A 1 275 ? -9.543 13.306 -8.308 1.00 54.28 275 ILE A N 1
ATOM 2107 C CA . ILE A 1 275 ? -10.217 12.309 -9.141 1.00 54.28 275 ILE A CA 1
ATOM 2108 C C . ILE A 1 275 ? -11.712 12.426 -8.828 1.00 54.28 275 ILE A C 1
ATOM 2110 O O .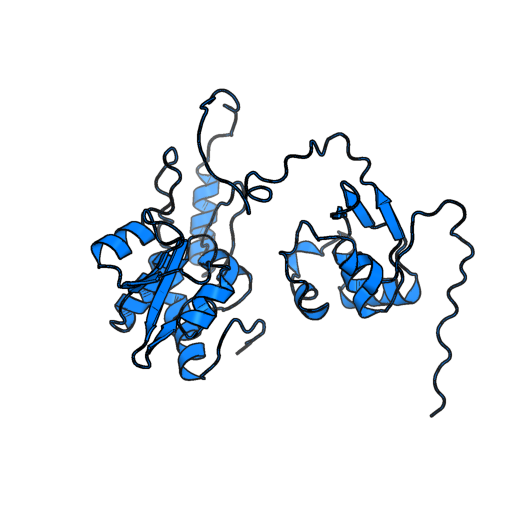 ILE A 1 275 ? -12.138 12.057 -7.723 1.00 54.28 275 ILE A O 1
ATOM 2114 N N . PRO A 1 276 ? -12.539 12.971 -9.740 1.00 52.34 276 PRO A N 1
ATOM 2115 C CA . PRO A 1 276 ? -13.946 13.164 -9.451 1.00 52.34 276 PRO A CA 1
ATOM 2116 C C . PRO A 1 276 ? -14.580 11.800 -9.172 1.00 52.34 276 PRO A C 1
ATOM 2118 O O . PRO A 1 276 ? -14.612 10.927 -10.035 1.00 52.34 276 PRO A O 1
ATOM 2121 N N . GLY A 1 277 ? -15.061 11.600 -7.944 1.00 66.81 277 GLY A N 1
ATOM 2122 C CA . GLY A 1 277 ? -15.616 10.319 -7.503 1.00 66.81 277 GLY A CA 1
ATOM 2123 C C . GLY A 1 277 ? -14.669 9.415 -6.706 1.00 66.81 277 GLY A C 1
ATOM 2124 O O . GLY A 1 277 ? -15.134 8.370 -6.247 1.00 66.81 277 GLY A O 1
ATOM 2125 N N . ALA A 1 278 ? -13.416 9.815 -6.443 1.00 74.25 278 ALA A N 1
ATOM 2126 C CA . ALA A 1 278 ? -12.516 9.081 -5.542 1.00 74.25 278 ALA A CA 1
ATOM 2127 C C . ALA A 1 278 ? -13.147 8.821 -4.173 1.00 74.25 278 ALA A C 1
ATOM 2129 O O . ALA A 1 278 ? -12.979 7.741 -3.626 1.00 74.25 278 ALA A O 1
ATOM 2130 N N . GLU A 1 279 ? -13.947 9.753 -3.649 1.00 78.19 279 GLU A N 1
ATOM 2131 C CA . GLU A 1 279 ? -14.661 9.545 -2.386 1.00 78.19 279 GLU A CA 1
ATOM 2132 C C . GLU A 1 279 ? -15.639 8.364 -2.439 1.00 78.19 279 GLU A C 1
ATOM 2134 O O . GLU A 1 279 ? -15.753 7.613 -1.471 1.00 78.19 279 GLU A O 1
ATOM 2139 N N . GLY A 1 280 ? -16.346 8.197 -3.561 1.00 83.12 280 GLY A N 1
ATOM 2140 C CA . GLY A 1 280 ? -17.295 7.103 -3.754 1.00 83.12 280 GLY A CA 1
ATOM 2141 C C . GLY A 1 280 ? -16.585 5.762 -3.900 1.00 83.12 280 GLY A C 1
ATOM 2142 O O . GLY A 1 280 ? -17.020 4.769 -3.318 1.00 83.12 280 GLY A O 1
ATOM 2143 N N . VAL A 1 281 ? -15.463 5.745 -4.624 1.00 87.75 281 VAL A N 1
ATOM 2144 C CA . VAL A 1 281 ? -14.641 4.541 -4.753 1.00 87.75 281 VAL A CA 1
ATOM 2145 C C . VAL A 1 281 ? -13.994 4.199 -3.409 1.00 87.75 281 VAL A C 1
ATOM 2147 O O . VAL A 1 281 ? -14.181 3.086 -2.936 1.00 87.75 281 VAL A O 1
ATOM 2150 N N . ALA A 1 282 ? -13.349 5.146 -2.727 1.00 92.00 282 ALA A N 1
ATOM 2151 C CA . ALA A 1 282 ? -12.742 4.956 -1.408 1.00 92.00 282 ALA A CA 1
ATOM 2152 C C . ALA A 1 282 ? -13.746 4.460 -0.354 1.00 92.00 282 ALA A C 1
ATOM 2154 O O . ALA A 1 282 ? -13.428 3.577 0.441 1.00 92.00 282 ALA A O 1
ATOM 2155 N N . ALA A 1 283 ? -14.993 4.946 -0.385 1.00 94.06 283 ALA A N 1
ATOM 2156 C CA . ALA A 1 283 ? -16.049 4.462 0.503 1.00 94.06 283 ALA A CA 1
ATOM 2157 C C . ALA A 1 283 ? -16.321 2.953 0.359 1.00 94.06 283 ALA A C 1
ATOM 2159 O O . ALA A 1 283 ? -16.657 2.304 1.349 1.00 94.06 283 ALA A O 1
ATOM 2160 N N . SER A 1 284 ? -16.138 2.375 -0.835 1.00 94.00 284 SER A N 1
ATOM 2161 C CA . SER A 1 284 ? -16.312 0.930 -1.049 1.00 94.00 284 SER A CA 1
ATOM 2162 C C . SER A 1 284 ? -15.256 0.069 -0.342 1.00 94.00 284 SER A C 1
ATOM 2164 O O . SER A 1 284 ? -15.505 -1.107 -0.094 1.00 94.00 284 SER A O 1
ATOM 2166 N N . PHE A 1 285 ? -14.116 0.654 0.043 1.00 95.19 285 PHE A N 1
ATOM 2167 C CA . PHE A 1 285 ? -13.014 -0.031 0.725 1.00 95.19 285 PHE A CA 1
ATOM 2168 C C . PHE A 1 285 ? -13.084 0.050 2.252 1.00 95.19 285 PHE A C 1
ATOM 2170 O O . PHE A 1 285 ? -12.388 -0.702 2.929 1.00 95.19 285 PHE A O 1
ATOM 2177 N N . VAL A 1 286 ? -13.956 0.894 2.814 1.00 96.62 286 VAL A N 1
ATOM 2178 C CA . VAL A 1 286 ? -14.068 1.086 4.270 1.00 96.62 286 VAL A CA 1
ATOM 2179 C C . VAL A 1 286 ? -14.383 -0.224 5.000 1.00 96.62 286 VAL A C 1
ATOM 2181 O O . VAL A 1 286 ? -13.691 -0.581 5.950 1.00 96.62 286 VAL A O 1
ATOM 2184 N N . GLU A 1 287 ? -15.406 -0.968 4.573 1.00 96.62 287 GLU A N 1
ATOM 2185 C CA . GLU A 1 287 ? -15.778 -2.233 5.230 1.00 96.62 287 GLU A CA 1
ATOM 2186 C C . GLU A 1 287 ? -14.718 -3.337 5.065 1.00 96.62 287 GLU A C 1
ATOM 2188 O O . GLU A 1 287 ? -14.394 -3.965 6.074 1.00 96.62 287 GLU A O 1
ATOM 2193 N N . PRO A 1 288 ? -14.134 -3.571 3.872 1.00 95.50 288 PRO A N 1
ATOM 2194 C CA . PRO A 1 288 ? -13.008 -4.494 3.713 1.00 95.50 288 PRO A CA 1
ATOM 2195 C C . PRO A 1 288 ? -11.821 -4.169 4.629 1.00 95.50 288 PRO A C 1
ATOM 2197 O O . PRO A 1 288 ? -11.383 -5.030 5.393 1.00 95.50 288 PRO A O 1
ATOM 2200 N N . VAL A 1 289 ? -11.353 -2.916 4.626 1.00 96.06 289 VAL A N 1
ATOM 2201 C CA . VAL A 1 289 ? -10.204 -2.473 5.433 1.00 96.06 289 VAL A CA 1
ATOM 2202 C C . VAL A 1 289 ? -10.498 -2.597 6.930 1.00 96.06 289 VAL A C 1
ATOM 2204 O O . VAL A 1 289 ? -9.744 -3.214 7.683 1.00 96.06 289 VAL A O 1
ATOM 2207 N N . THR A 1 290 ? -11.644 -2.089 7.388 1.00 96.06 290 THR A N 1
ATOM 2208 C CA . THR A 1 290 ? -12.038 -2.226 8.802 1.00 96.06 290 THR A CA 1
ATOM 2209 C C . THR A 1 290 ? -12.397 -3.669 9.179 1.00 96.06 290 THR A C 1
ATOM 2211 O O . THR A 1 290 ? -12.399 -4.033 10.358 1.00 96.06 290 THR A O 1
ATOM 2214 N N . GLY A 1 291 ? -12.689 -4.523 8.197 1.00 94.38 291 GLY A N 1
ATOM 2215 C CA . GLY A 1 291 ? -12.793 -5.971 8.337 1.00 94.38 291 GLY A CA 1
ATOM 2216 C C . GLY A 1 291 ? -11.465 -6.603 8.750 1.00 94.38 291 GLY A C 1
ATOM 2217 O O . GLY A 1 291 ? -11.456 -7.374 9.712 1.00 94.38 291 GLY A O 1
ATOM 2218 N N . LEU A 1 292 ? -10.353 -6.215 8.109 1.00 92.00 292 LEU A N 1
ATOM 2219 C CA . LEU A 1 292 ? -9.002 -6.650 8.495 1.00 92.00 292 LEU A CA 1
ATOM 2220 C C . LEU A 1 292 ? -8.692 -6.264 9.946 1.00 92.00 292 LEU A C 1
ATOM 2222 O O . LEU A 1 292 ? -8.292 -7.115 10.744 1.00 92.00 292 LEU A O 1
ATOM 2226 N N . TRP A 1 293 ? -8.981 -5.011 10.316 1.00 95.06 293 TRP A N 1
ATOM 2227 C CA . TRP A 1 293 ? -8.821 -4.530 11.691 1.00 95.06 293 TRP A CA 1
ATOM 2228 C C . TRP A 1 293 ? -9.639 -5.360 12.695 1.00 95.06 293 TRP A C 1
ATOM 2230 O O . TRP A 1 293 ? -9.089 -5.862 13.676 1.00 95.06 293 TRP A O 1
ATOM 2240 N N . ARG A 1 294 ? -10.937 -5.591 12.438 1.00 95.56 294 ARG A N 1
ATOM 2241 C CA . ARG A 1 294 ? -11.799 -6.411 13.319 1.00 95.56 294 ARG A CA 1
ATOM 2242 C C . ARG A 1 294 ? -11.317 -7.854 13.451 1.00 95.56 294 ARG A C 1
ATOM 2244 O O . ARG A 1 294 ? -11.520 -8.466 14.499 1.00 95.56 294 ARG A O 1
ATOM 2251 N N . ALA A 1 295 ? -10.706 -8.399 12.404 1.00 92.81 295 ALA A N 1
ATOM 2252 C CA . ALA A 1 295 ? -10.112 -9.730 12.415 1.00 92.81 295 ALA A CA 1
ATOM 2253 C C . ALA A 1 295 ? -8.763 -9.783 13.161 1.00 92.81 295 ALA A C 1
ATOM 2255 O O . ALA A 1 295 ? -8.234 -10.873 13.375 1.00 92.81 295 ALA A O 1
ATOM 2256 N N . GLY A 1 296 ? -8.215 -8.636 13.577 1.00 91.44 296 GLY A N 1
ATOM 2257 C CA . GLY A 1 296 ? -6.899 -8.537 14.205 1.00 91.44 296 GLY A CA 1
ATOM 2258 C C . GLY A 1 296 ? -5.748 -8.793 13.232 1.00 91.44 296 GLY A C 1
ATOM 2259 O O . GLY A 1 296 ? -4.653 -9.145 13.671 1.00 91.44 296 GLY A O 1
ATOM 2260 N N . ILE A 1 297 ? -5.999 -8.656 11.927 1.00 88.25 297 ILE A N 1
ATOM 2261 C CA . ILE A 1 297 ? -4.984 -8.792 10.884 1.00 88.25 297 ILE A CA 1
ATOM 2262 C C . ILE A 1 297 ? -4.122 -7.529 10.892 1.00 88.25 297 ILE A C 1
ATOM 2264 O O . ILE A 1 297 ? -4.645 -6.412 10.874 1.00 88.25 297 ILE A O 1
ATOM 2268 N N . ARG A 1 298 ? -2.802 -7.725 10.949 1.00 88.00 298 ARG A N 1
ATOM 2269 C CA . ARG A 1 298 ? -1.806 -6.653 10.939 1.00 88.00 298 ARG A CA 1
ATOM 2270 C C . ARG A 1 298 ? -0.982 -6.721 9.664 1.00 88.00 298 ARG A C 1
ATOM 2272 O O . ARG A 1 298 ? -0.371 -7.760 9.412 1.00 88.00 298 ARG A O 1
ATOM 2279 N N . GLY A 1 299 ? -0.931 -5.614 8.932 1.00 81.38 299 GLY A N 1
ATOM 2280 C CA . GLY A 1 299 ? -0.237 -5.516 7.654 1.00 81.38 299 GLY A CA 1
ATOM 2281 C C . GLY A 1 299 ? -0.959 -6.197 6.492 1.00 81.38 299 GLY A C 1
ATOM 2282 O O . GLY A 1 299 ? -1.947 -6.919 6.668 1.00 81.38 299 GLY A O 1
ATOM 2283 N N . TRP A 1 300 ? -0.437 -5.930 5.293 1.00 83.00 300 TRP A N 1
ATOM 2284 C CA . TRP A 1 300 ? -1.019 -6.386 4.040 1.00 83.00 300 TRP A CA 1
ATOM 2285 C C . TRP A 1 300 ? -1.095 -7.910 3.977 1.00 83.00 300 TRP A C 1
ATOM 2287 O O . TRP A 1 300 ? -0.109 -8.614 4.203 1.00 83.00 300 TRP A O 1
ATOM 2297 N N . VAL A 1 301 ? -2.271 -8.411 3.613 1.00 68.06 301 VAL A N 1
ATOM 2298 C CA . VAL A 1 301 ? -2.481 -9.815 3.268 1.00 68.06 301 VAL A CA 1
ATOM 2299 C C . VAL A 1 301 ? -2.936 -9.843 1.820 1.00 68.06 301 VAL A C 1
ATOM 2301 O O . VAL A 1 301 ? -4.134 -9.772 1.538 1.00 68.06 301 VAL A O 1
ATOM 2304 N N . ALA A 1 302 ? -1.978 -9.944 0.899 1.00 50.72 302 ALA A N 1
ATOM 2305 C CA . ALA A 1 302 ? -2.296 -10.426 -0.437 1.00 50.72 302 ALA A CA 1
ATOM 2306 C C . ALA A 1 302 ? -2.989 -11.796 -0.271 1.00 50.72 302 ALA A C 1
ATOM 2308 O O . ALA A 1 302 ? -2.515 -12.622 0.507 1.00 50.72 302 ALA A O 1
ATOM 2309 N N . ASP A 1 303 ? -4.124 -12.007 -0.944 1.00 51.22 303 ASP A N 1
ATOM 2310 C CA . ASP A 1 303 ? -4.877 -13.278 -1.026 1.00 51.22 303 ASP A CA 1
ATOM 2311 C C . ASP A 1 303 ? -6.061 -13.522 -0.069 1.00 51.22 303 ASP A C 1
ATOM 2313 O O . ASP A 1 303 ? -6.428 -14.674 0.185 1.00 51.22 303 ASP A O 1
ATOM 2317 N N . SER A 1 304 ? -6.783 -12.493 0.385 1.00 41.84 304 SER A N 1
ATOM 2318 C CA . SER A 1 304 ? -8.126 -12.734 0.951 1.00 41.84 304 SER A CA 1
ATOM 2319 C C . SER A 1 304 ? -9.218 -12.755 -0.129 1.00 41.84 304 SER A C 1
ATOM 2321 O O . SER A 1 304 ? -10.106 -11.909 -0.178 1.00 41.84 304 SER A O 1
ATOM 2323 N N . HIS A 1 305 ? -9.195 -13.772 -0.999 1.00 37.88 305 HIS A N 1
ATOM 2324 C CA . HIS A 1 305 ? -10.400 -14.154 -1.742 1.00 37.88 305 HIS A CA 1
ATOM 2325 C C . HIS A 1 305 ? -11.448 -14.670 -0.740 1.00 37.88 305 HIS A C 1
ATOM 2327 O O . HIS A 1 305 ? -11.470 -15.856 -0.401 1.00 37.88 305 HIS A O 1
ATOM 2333 N N . THR A 1 306 ? -12.292 -13.766 -0.242 1.00 41.97 306 THR A N 1
ATOM 2334 C CA . THR A 1 306 ? -13.569 -14.093 0.409 1.00 41.97 306 THR A CA 1
ATOM 2335 C C . THR A 1 306 ? -14.735 -13.768 -0.509 1.00 41.97 306 THR A C 1
ATOM 2337 O O . THR A 1 306 ? -14.616 -12.807 -1.299 1.00 41.97 306 THR A O 1
#

Sequence (306 aa):
MAALPAPTVAATHLAGIPSVLSPEEFTDRFVPSEYGPTWASAADIAVRPAHWARGDGQTWEEFVDSVARDGIRQPVQVHDGVWCTDGHHRVVAAMATGTPIPWEPADNPDYDGQIPEGVEDYHRFAVEDGDTDLIDDAAPWDDDWWADVAERRDRNLGVLAYDCRDGTVHITPGVLDEQARAAFLLGGCGALAAAMHRAHGWPVVGLWATDDEPFHVGVLAPDGLVVDIDGAHTPQEWAMAYGAPDDCEYEPLTVEETARVVNDVRRPDEQPFGIPGAEGVAASFVEPVTGLWRAGIRGWVADSHT

pLDDT: mean 70.66, std 22.93, range [25.45, 97.69]

Foldseek 3Di:
DDDDDQDPDPPPPCPPFADKAWLVRDLVFADEPPDPPDCVDLVVVLPDVPPPPPVPPDDLVNVLVCCLVPNDPDAFEGEPSYYRHDDPSSSSSCRVRRGIGGHDYPPDPVPVPPPPPPPVPPDDDDDDDDDDDDDPDDDDDDPVVVVVVVVVVVVQFPFPQDDPPHDTQTDHQQDLAVSLVVSCLLLLQLLLQVLLCVVPVFFKKAWDQDPPAGSGIFTQDPVRWTFTSFATHHPQRVCVVVVRPPPIDMDGDDPVNSVCSLFVPDDPPDDTPNRVCSNVSSNSNNCVRVVCHVVVNGGHDHDPPD

Secondary structure (DSSP, 8-state):
-PPPPPP-----S-TTPPEEE-HHHHHHH-EESSS-S----HHHHTT-GGG---TT---HHHHHHHHHHH--SSPEEEETTTEEEE-HHHHHHHHHHT--EEEEE---TT------TTSSTTS-------------------HHHHHHHHHHHTTT--B----SSS-PPB--TT--SHHHHHHIIIIIHHHHHHHHHHHH-PPEEEEESSSS-EEEEEEE-TTS-EEETTEEE-HHHHHHHTT--TT-EEEEPPHHHHHHHHH----TTS-----TTHHHHHHHHHHHHHHHHHTT--S--TT---

InterPro domains:
  IPR036086 ParB/Sulfiredoxin superfamily [SSF110849] (44-107)

Mean predicted aligned error: 16.82 Å

Solvent-accessible surface area (backbone atoms only — not comparable to full-atom values): 18551 Å² total; per-residue (Å²): 135,81,82,80,78,78,84,79,76,79,83,82,80,60,89,87,57,55,63,68,32,48,40,66,61,41,60,77,55,34,48,56,72,89,50,70,102,69,83,84,48,65,70,72,68,76,70,59,75,85,82,58,73,54,96,81,75,68,51,70,66,59,49,34,50,42,29,60,73,68,40,68,86,66,60,28,27,22,40,93,76,38,30,38,75,43,49,66,69,56,54,41,30,17,52,76,53,70,28,55,44,38,33,39,73,52,88,49,84,85,63,77,72,78,63,64,91,74,75,82,61,88,78,75,89,85,88,90,83,92,83,92,83,88,88,92,84,77,82,82,88,52,75,65,60,60,50,52,54,52,57,40,53,76,66,65,44,36,71,52,65,44,71,89,86,84,52,71,41,64,28,54,62,43,48,79,43,73,49,39,43,50,45,31,72,62,69,34,23,31,36,36,23,52,34,40,24,73,75,70,68,32,52,35,31,30,39,29,85,54,96,86,57,54,81,46,39,22,22,41,43,98,88,65,31,35,36,42,87,44,17,27,27,50,66,66,57,46,37,55,76,70,70,43,60,98,81,50,53,74,46,78,46,51,76,67,54,4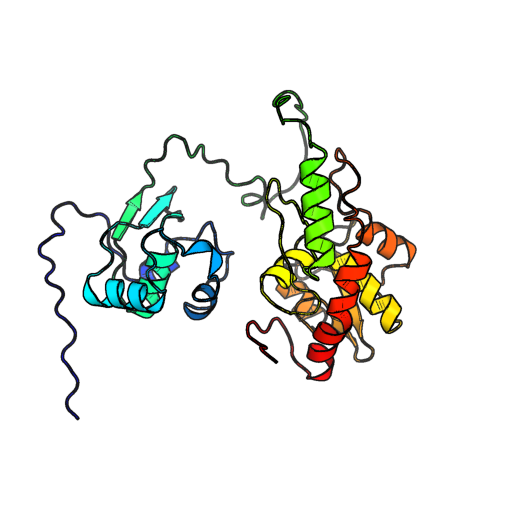5,52,41,54,44,50,57,49,58,58,102,87,55,76,77,59,54,53,90,57,42,58,64,42,29,46,40,35,39,63,53,34,53,44,33,39,75,71,68,39,63,49,71,62,87,79,74,87,121

Organism: NCBI:txid1608957

Radius of gyration: 22.94 Å; Cα contacts (8 Å, |Δi|>4): 400; chains: 1; bounding box: 52×71×49 Å